Protein AF-0000000087744374 (afdb_homodimer)

Secondary structure (DSSP, 8-state):
--GGGSEEETTEEEEEEEEEEEEEGGG-S---THHHHHHHHHHHHHHHHTT-EEEEEEEETTEEEEEEEE-TTS-HHHHHHHHHHHHHHHHHHH-HHHHHHTTTT--SEEEEEEEEE-BSSBHHHHHHHHHHHHHH-/--GGGSEEETTEEEEEEEEEEEEEGGG-S---THHHHHHHHHHHHHHHHTT-EEEEEEEETTEEEEEEEE-TTS-HHHHHHHHHHHHHHHHHHH-HHHHHHTTTT--SEEEEEEEEE-BSSBHHHHHHHHHHHHHH-

Solvent-accessible surface area (backbone atoms only — not comparable to full-atom values): 14355 Å² total; per-residue (Å²): 125,78,74,86,73,50,44,79,56,98,50,31,40,35,39,39,28,39,41,37,36,42,30,35,42,89,51,46,70,68,34,45,71,70,50,34,57,49,46,54,52,45,52,50,51,51,27,56,76,69,58,33,42,80,75,40,78,34,73,43,40,39,34,36,41,37,32,33,37,43,58,51,81,51,20,60,49,54,55,51,48,51,55,52,52,53,46,42,55,52,47,36,69,76,32,57,68,59,39,59,72,31,53,92,77,69,48,58,57,38,81,45,36,37,42,29,26,29,7,84,53,34,44,70,57,53,48,50,50,46,61,46,58,58,71,73,99,125,79,74,86,70,49,45,79,55,98,51,32,39,34,39,37,28,39,41,37,36,41,30,36,43,89,52,46,69,68,35,45,69,68,51,35,56,48,47,54,52,45,52,50,51,51,27,57,76,70,58,33,42,78,76,40,77,36,73,43,42,39,35,36,41,37,31,34,37,43,59,50,81,51,20,59,50,54,54,52,49,50,55,52,54,53,46,42,54,51,47,37,67,75,32,57,69,58,38,58,72,31,52,90,78,69,49,60,58,39,83,45,35,37,40,30,26,29,6,85,54,34,44,70,57,53,47,49,52,46,59,45,57,58,71,73,100

pLDDT: mean 90.87, std 13.31, range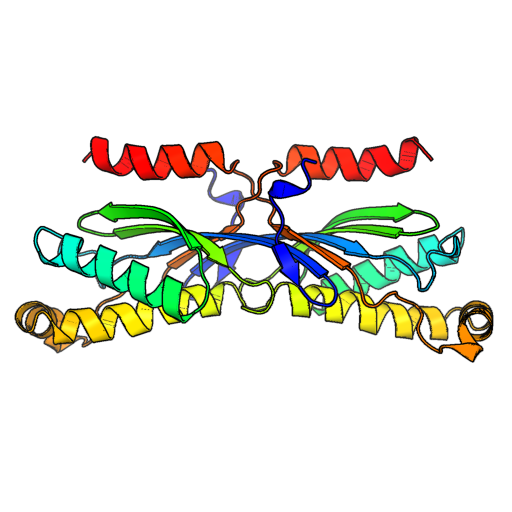 [39.12, 98.88]

Radius of gyration: 21.35 Å; Cα contacts (8 Å, |Δi|>4): 489; chains: 2; bounding box: 38×64×48 Å

Nearest PDB structures (foldseek):
  2xma-assembly1_B  TM=9.554E-01  e=1.742E-14  Deinococcus radiodurans
  2xo6-assembly1_D  TM=9.637E-01  e=2.496E-14  Deinococcus radiodurans
  2xqc-assembly1_A  TM=9.441E-01  e=2.085E-14  Deinococcus radiodurans
  2ec2-assembly1_C  TM=8.765E-01  e=1.850E-14  Sulfurisphaera tokodaii
  2a6m-assembly2_A-2  TM=8.436E-01  e=4.431E-13  Helicobacter pylori

InterPro domains:
  IPR002686 Transposase IS200-like [PF01797] (13-133)
  IPR002686 Transposase IS200-like [SM01321] (13-133)
  IPR036515 Transposase IS200-like superfamily [G3DSA:3.30.70.1290] (4-137)
  IPR036515 Transposase IS200-like superfamily [SSF143422] (5-134)

Foldseek 3Di:
DPPVQWDDDPPDTHWWKKKKKWWWVVQALQCDDPNVVVLVVQLVVLCVVQVKAWPDWDDGSTMIITMIIHDPVDDPVRVVCSSQVRSFVVSCVVDVVLCVVCVVPSGTIDPDMDMDTDDPDDPVRVVVVVVCVVVVD/DPPVQWDDDPPDTHWWKKKKKWWWDVQALQCDDPNVVVLVVQLVVLCVVQVKAWPDWDDGSTMIITMIIHDPVDDPVRVVCSSQVRSFVVSCVVDVVLCVVCVVPSGTIDPDMDMDTDDPDDPVRVVVVVVCVVVVD

Organism: Butyrivibrio fibrisolvens (NCBI:txid831)

Sequence (274 aa):
MSEEQYHSASHCKYLIQYHVIWCPKFRFSVLKGDIEDTLKLILQKICNDYNYRIKALEVMPDHIHIFIDVPQTVAPCDVVRTLKSISAIELFRTFPQLKQFYARCGVLWSKGYFVSTVGHISEATVIRYIEEQKNNDMSEEQYHSASHCKYLIQYHVIWCPKFRFSVLKGDIEDTLKLILQKICNDYNYRIKALEVMPDHIHIFIDVPQTVAPCDVVRTLKSISAIELFRTFPQLKQFYARCGVLWSKGYFVSTVGHISEATVIRYIEEQKNND

Structure (mmCIF, N/CA/C/O backbone):
data_AF-0000000087744374-model_v1
#
loop_
_entity.id
_entity.type
_entity.pdbx_description
1 polymer 'IS200/IS605 family transposase'
#
loop_
_atom_site.group_PDB
_atom_site.id
_atom_site.type_symbol
_atom_site.label_atom_id
_atom_site.label_alt_id
_atom_site.label_comp_id
_atom_site.label_asym_id
_atom_site.label_entity_id
_atom_site.label_seq_id
_atom_site.pdbx_PDB_ins_code
_atom_site.Cartn_x
_atom_site.Cartn_y
_atom_site.Cartn_z
_atom_site.occupancy
_atom_site.B_iso_or_equiv
_atom_site.auth_seq_id
_atom_site.auth_comp_id
_atom_site.auth_asym_id
_atom_site.auth_atom_id
_atom_site.pdbx_PDB_model_num
ATOM 1 N N . MET A 1 1 ? 18.859 -5.133 -8.922 1 39.12 1 MET A N 1
ATOM 2 C CA . MET A 1 1 ? 18.203 -4.27 -7.945 1 39.12 1 MET A CA 1
ATOM 3 C C . MET A 1 1 ? 18.906 -4.328 -6.598 1 39.12 1 MET A C 1
ATOM 5 O O . MET A 1 1 ? 19.094 -5.406 -6.035 1 39.12 1 MET A O 1
ATOM 9 N N . SER A 1 2 ? 19.656 -3.432 -6.176 1 42.81 2 SER A N 1
ATOM 10 C CA . SER A 1 2 ? 20.484 -3.586 -4.988 1 42.81 2 SER A CA 1
ATOM 11 C C . SER A 1 2 ? 19.656 -4.004 -3.779 1 42.81 2 SER A C 1
ATOM 13 O O . SER A 1 2 ? 18.562 -3.482 -3.559 1 42.81 2 SER A O 1
ATOM 15 N N . GLU A 1 3 ? 19.812 -5.25 -3.258 1 53.12 3 GLU A N 1
ATOM 16 C CA . GLU A 1 3 ? 19.281 -6.012 -2.127 1 53.12 3 GLU A CA 1
ATOM 17 C C . GLU A 1 3 ? 19.047 -5.113 -0.916 1 53.12 3 GLU A C 1
ATOM 19 O O . GLU A 1 3 ? 18.156 -5.367 -0.109 1 53.12 3 GLU A O 1
ATOM 24 N N . GLU A 1 4 ? 19.734 -3.906 -0.839 1 59.81 4 GLU A N 1
ATOM 25 C CA . GLU A 1 4 ? 19.828 -3.172 0.419 1 59.81 4 GLU A CA 1
ATOM 26 C C . GLU A 1 4 ? 18.594 -2.303 0.634 1 59.81 4 GLU A C 1
ATOM 28 O O . GLU A 1 4 ? 18.375 -1.785 1.731 1 59.81 4 GLU A O 1
ATOM 33 N N . GLN A 1 5 ? 17.625 -2.4 -0.319 1 80.06 5 GLN A N 1
ATOM 34 C CA . GLN A 1 5 ? 16.562 -1.407 -0.209 1 80.06 5 GLN A CA 1
ATOM 35 C C . GLN A 1 5 ? 15.258 -2.043 0.272 1 80.06 5 GLN A C 1
ATOM 37 O O . GLN A 1 5 ? 14.328 -1.341 0.677 1 80.06 5 GLN A O 1
ATOM 42 N N . TYR A 1 6 ? 15.305 -3.314 0.406 1 89.44 6 TYR A N 1
ATOM 43 C CA . TYR A 1 6 ? 14.07 -4.008 0.76 1 89.44 6 TYR A CA 1
ATOM 44 C C . TYR A 1 6 ? 14.117 -4.508 2.199 1 89.44 6 TYR A C 1
ATOM 46 O O . TYR A 1 6 ? 15.188 -4.852 2.707 1 89.44 6 TYR A O 1
ATOM 54 N N . HIS A 1 7 ? 12.938 -4.484 2.756 1 93.81 7 HIS A N 1
ATOM 55 C CA . HIS A 1 7 ? 12.797 -5.105 4.07 1 93.81 7 HIS A CA 1
ATOM 56 C C . HIS A 1 7 ? 12.578 -6.609 3.947 1 93.81 7 HIS A C 1
ATOM 58 O O . HIS A 1 7 ? 12.102 -7.09 2.916 1 93.81 7 HIS A O 1
ATOM 64 N N . SER A 1 8 ? 13.039 -7.312 5.027 1 93.25 8 SER A N 1
ATOM 65 C CA . SER A 1 8 ? 12.797 -8.75 5.098 1 93.25 8 SER A CA 1
ATOM 66 C C . SER A 1 8 ? 11.922 -9.102 6.289 1 93.25 8 SER A C 1
ATOM 68 O O . SER A 1 8 ? 12.164 -8.648 7.41 1 93.25 8 SER A O 1
ATOM 70 N N . ALA A 1 9 ? 10.805 -9.719 6.02 1 91.12 9 ALA A N 1
ATOM 71 C CA . ALA A 1 9 ? 9.969 -10.344 7.043 1 91.12 9 ALA A CA 1
ATOM 72 C C . ALA A 1 9 ? 10.023 -11.859 6.941 1 91.12 9 ALA A C 1
ATOM 74 O O . ALA A 1 9 ? 10.812 -12.414 6.164 1 91.12 9 ALA A O 1
ATOM 75 N N . SER A 1 10 ? 9.352 -12.586 7.816 1 88.19 10 SER A N 1
ATOM 76 C CA . SER A 1 10 ? 9.461 -14.039 7.898 1 88.19 10 SER A CA 1
ATOM 77 C C . SER A 1 10 ? 9.273 -14.68 6.527 1 88.19 10 SER A C 1
ATOM 79 O O . SER A 1 10 ? 10.055 -15.547 6.129 1 88.19 10 SER A O 1
ATOM 81 N N . HIS A 1 11 ? 8.234 -14.242 5.73 1 91.19 11 HIS A N 1
ATOM 82 C CA . HIS A 1 11 ? 7.988 -14.93 4.465 1 91.19 11 HIS A CA 1
ATOM 83 C C . HIS A 1 11 ? 7.82 -13.938 3.32 1 91.19 11 HIS A C 1
ATOM 85 O O . HIS A 1 11 ? 7.082 -14.195 2.367 1 91.19 11 HIS A O 1
ATOM 91 N N . CYS A 1 12 ? 8.523 -12.758 3.486 1 95.38 12 CYS A N 1
ATOM 92 C CA . CYS A 1 12 ? 8.414 -11.875 2.33 1 95.38 12 CYS A CA 1
ATOM 93 C C . CYS A 1 12 ? 9.516 -10.828 2.338 1 95.38 12 CYS A C 1
ATOM 95 O O . CYS A 1 12 ? 10.031 -10.469 3.398 1 95.38 12 CYS A O 1
ATOM 97 N N . LYS A 1 13 ? 9.953 -10.492 1.237 1 96.44 13 LYS A N 1
ATOM 98 C CA . LYS A 1 13 ? 10.727 -9.273 0.986 1 96.44 13 LYS A CA 1
ATOM 99 C C . LYS A 1 13 ? 9.836 -8.156 0.449 1 96.44 13 LYS A C 1
ATOM 101 O O . LYS A 1 13 ? 9.008 -8.391 -0.433 1 96.44 13 LYS A O 1
ATOM 106 N N . TYR A 1 14 ? 9.992 -7.004 1.091 1 96.56 14 TYR A N 1
ATOM 107 C CA . TYR A 1 14 ? 9.031 -5.992 0.676 1 96.56 14 TYR A CA 1
ATOM 108 C C . TYR A 1 14 ? 9.609 -4.59 0.823 1 96.56 14 TYR A C 1
ATOM 110 O O . TYR A 1 14 ? 10.555 -4.379 1.592 1 96.56 14 TYR A O 1
ATOM 118 N N . LEU A 1 15 ? 9.125 -3.697 0.11 1 95.44 15 LEU A N 1
ATOM 119 C CA . LEU A 1 15 ? 9.305 -2.258 0.253 1 95.44 15 LEU A CA 1
ATOM 120 C C . LEU A 1 15 ? 8.023 -1.508 -0.088 1 95.44 15 LEU A C 1
ATOM 122 O O . LEU A 1 15 ? 7.633 -1.435 -1.256 1 95.44 15 LEU A O 1
ATOM 126 N N . ILE A 1 16 ? 7.391 -0.952 0.945 1 97.38 16 ILE A N 1
ATOM 127 C CA . ILE A 1 16 ? 6.121 -0.249 0.796 1 97.38 16 ILE A CA 1
ATOM 128 C C . ILE A 1 16 ? 6.293 1.217 1.188 1 97.38 16 ILE A C 1
ATOM 130 O O . ILE A 1 16 ? 6.629 1.523 2.334 1 97.38 16 ILE A O 1
ATOM 134 N N . GLN A 1 17 ? 6.105 2.059 0.213 1 96.19 17 GLN A N 1
ATOM 135 C CA . GLN A 1 17 ? 6.328 3.484 0.43 1 96.19 17 GLN A CA 1
ATOM 136 C C . GLN A 1 17 ? 5.152 4.309 -0.089 1 96.19 17 GLN A C 1
ATOM 138 O O . GLN A 1 17 ? 4.648 4.059 -1.186 1 96.19 17 GLN A O 1
ATOM 143 N N . TYR A 1 18 ? 4.715 5.258 0.747 1 96.94 18 TYR A N 1
ATOM 144 C CA . TYR A 1 18 ? 3.576 6.094 0.387 1 96.94 18 TYR A CA 1
ATOM 145 C C . TYR A 1 18 ? 3.928 7.574 0.502 1 96.94 18 TYR A C 1
ATOM 147 O O . TYR A 1 18 ? 4.625 7.98 1.434 1 96.94 18 TYR A O 1
ATOM 155 N N . HIS A 1 19 ? 3.512 8.305 -0.414 1 95.25 19 HIS A N 1
ATOM 156 C CA . HIS A 1 19 ? 3.424 9.758 -0.3 1 95.25 19 HIS A CA 1
ATOM 157 C C . HIS A 1 19 ? 2.02 10.195 0.108 1 95.25 19 HIS A C 1
ATOM 159 O O . HIS A 1 19 ? 1.048 9.906 -0.594 1 95.25 19 HIS A O 1
ATOM 165 N N . VAL A 1 20 ? 1.87 10.867 1.22 1 97.44 20 VAL A N 1
ATOM 166 C CA . VAL A 1 20 ? 0.572 11.234 1.778 1 97.44 20 VAL A CA 1
ATOM 167 C C . VAL A 1 20 ? 0.484 12.75 1.948 1 97.44 20 VAL A C 1
ATOM 169 O O . VAL A 1 20 ? 1.439 13.383 2.398 1 97.44 20 VAL A O 1
ATOM 172 N N . ILE A 1 21 ? -0.638 13.289 1.561 1 97.06 21 ILE A N 1
ATOM 173 C CA . ILE A 1 21 ? -0.911 14.711 1.74 1 97.06 21 ILE A CA 1
ATOM 174 C C . ILE A 1 21 ? -2.268 14.891 2.42 1 97.06 21 ILE A C 1
ATOM 176 O O . ILE A 1 21 ? -3.246 14.242 2.051 1 97.06 21 ILE A O 1
ATOM 180 N N . TRP A 1 22 ? -2.344 15.742 3.455 1 98.06 22 TRP A N 1
ATOM 181 C CA . TRP A 1 22 ? -3.629 16.125 4.027 1 98.06 22 TRP A CA 1
ATOM 182 C C . TRP A 1 22 ? -3.561 17.531 4.617 1 98.06 22 TRP A C 1
ATOM 184 O O . TRP A 1 22 ? -2.492 18.141 4.66 1 98.06 22 TRP A O 1
ATOM 194 N N . CYS A 1 23 ? -4.629 18.062 4.98 1 97.88 23 CYS A N 1
ATOM 195 C CA . CYS A 1 23 ? -4.672 19.453 5.418 1 97.88 23 CYS A CA 1
ATOM 196 C C . CYS A 1 23 ? -5.59 19.609 6.625 1 97.88 23 CYS A C 1
ATOM 198 O O . CYS A 1 23 ? -6.398 18.734 6.918 1 97.88 23 CYS A O 1
ATOM 200 N N . PRO A 1 24 ? -5.402 20.75 7.352 1 98.19 24 PRO A N 1
ATOM 201 C CA . PRO A 1 24 ? -6.387 21.078 8.383 1 98.19 24 PRO A CA 1
ATOM 202 C C . PRO A 1 24 ? -7.785 21.312 7.816 1 98.19 24 PRO A C 1
ATOM 204 O O . PRO A 1 24 ? -7.926 21.688 6.648 1 98.19 24 PRO A O 1
ATOM 207 N N . LYS A 1 25 ? -8.758 21.078 8.734 1 96.75 25 LYS A N 1
ATOM 208 C CA . LYS A 1 25 ? -10.133 21.391 8.352 1 96.75 25 LYS A CA 1
ATOM 209 C C . LYS A 1 25 ? -10.25 22.828 7.848 1 96.75 25 LYS A C 1
ATOM 211 O O . LYS A 1 25 ? -9.68 23.75 8.43 1 96.75 25 LYS A O 1
ATOM 216 N N . PHE A 1 26 ? -10.727 23.016 6.723 1 93.81 26 PHE A N 1
ATOM 217 C CA . PHE A 1 26 ? -10.984 24.297 6.082 1 93.81 26 PHE A CA 1
ATOM 218 C C . PHE A 1 26 ? -9.703 24.891 5.508 1 93.81 26 PHE A C 1
ATOM 220 O O . PHE A 1 26 ? -9.695 26.031 5.039 1 93.81 26 PHE A O 1
ATOM 227 N N . ARG A 1 27 ? -8.648 24.25 5.562 1 93.56 27 ARG A N 1
ATOM 228 C CA . ARG A 1 27 ? -7.352 24.625 5.016 1 93.56 27 ARG A CA 1
ATOM 229 C C . ARG A 1 27 ? -6.855 25.938 5.633 1 93.56 27 ARG A C 1
ATOM 231 O O . ARG A 1 27 ? -6.273 26.766 4.941 1 93.56 27 ARG A O 1
ATOM 238 N N . PHE A 1 28 ? -7.152 26.078 6.875 1 94.06 28 PHE A N 1
ATOM 239 C CA . PHE A 1 28 ? -6.605 27.234 7.582 1 94.06 28 PHE A CA 1
ATOM 240 C C . PHE A 1 28 ? -5.094 27.109 7.73 1 94.06 28 PHE A C 1
ATOM 242 O O . PHE A 1 28 ? -4.566 26.016 7.863 1 94.06 28 PHE A O 1
ATOM 249 N N . SER A 1 29 ? -4.414 28.188 7.734 1 95.81 29 SER A N 1
ATOM 250 C CA . SER A 1 29 ? -2.963 28.219 7.902 1 95.81 29 SER A CA 1
ATOM 251 C C . SER A 1 29 ? -2.578 28.156 9.375 1 95.81 29 SER A C 1
ATOM 253 O O . SER A 1 29 ? -1.927 29.078 9.891 1 95.81 29 SER A O 1
ATOM 255 N N . VAL A 1 30 ? -2.865 27.078 9.969 1 96.81 30 VAL A N 1
ATOM 256 C CA . VAL A 1 30 ? -2.707 27.031 11.414 1 96.81 30 VAL A CA 1
ATOM 257 C C . VAL A 1 30 ? -1.433 26.266 11.766 1 96.81 30 VAL A C 1
ATOM 259 O O . VAL A 1 30 ? -0.99 26.281 12.922 1 96.81 30 VAL A O 1
ATOM 262 N N . LEU A 1 31 ? -0.788 25.672 10.789 1 97.25 31 LEU A N 1
ATOM 263 C CA . LEU A 1 31 ? 0.394 24.859 11.047 1 97.25 31 LEU A CA 1
ATOM 264 C C . LEU A 1 31 ? 1.664 25.703 10.961 1 97.25 31 LEU A C 1
ATOM 266 O O . LEU A 1 31 ? 2.504 25.469 10.086 1 97.25 31 LEU A O 1
ATOM 270 N N . LYS A 1 32 ? 1.843 26.578 11.914 1 96.38 32 LYS A N 1
ATOM 271 C CA . LYS A 1 32 ? 2.979 27.5 11.914 1 96.38 32 LYS A CA 1
ATOM 272 C C . LYS A 1 32 ? 3.648 27.547 13.289 1 96.38 32 LYS A C 1
ATOM 274 O O . LYS A 1 32 ? 3.02 27.234 14.305 1 96.38 32 LYS A O 1
ATOM 279 N N . GLY A 1 33 ? 4.996 27.922 13.211 1 96.12 33 GLY A N 1
ATOM 280 C CA . GLY A 1 33 ? 5.727 28.156 14.453 1 96.12 33 GLY A CA 1
ATOM 281 C C . GLY A 1 33 ? 5.816 26.906 15.32 1 96.12 33 GLY A C 1
ATOM 282 O O . GLY A 1 33 ? 6.203 25.844 14.844 1 96.12 33 GLY A O 1
ATOM 283 N N . ASP A 1 34 ? 5.383 27.141 16.547 1 97.5 34 ASP A N 1
ATOM 284 C CA . ASP A 1 34 ? 5.496 26.062 17.531 1 97.5 34 ASP A CA 1
ATOM 285 C C . ASP A 1 34 ? 4.633 24.859 17.125 1 97.5 34 ASP A C 1
ATOM 287 O O . ASP A 1 34 ? 4.988 23.719 17.406 1 97.5 34 ASP A O 1
ATOM 291 N N . ILE A 1 35 ? 3.525 25.125 16.516 1 98.06 35 ILE A N 1
ATOM 292 C CA . ILE A 1 35 ? 2.623 24.047 16.094 1 98.06 35 ILE A CA 1
ATOM 293 C C . ILE A 1 35 ? 3.297 23.188 15.031 1 98.06 35 ILE A C 1
ATOM 295 O O . ILE A 1 35 ? 3.236 21.969 15.086 1 98.06 35 ILE A O 1
ATOM 299 N N . GLU A 1 36 ? 3.893 23.828 14.07 1 97.44 36 GLU A N 1
ATOM 300 C CA . GLU A 1 36 ? 4.621 23.109 13.023 1 97.44 36 GLU A CA 1
ATOM 301 C C . GLU A 1 36 ? 5.703 22.219 13.617 1 97.44 36 GLU A C 1
ATOM 303 O O . GLU A 1 36 ? 5.777 21.031 13.289 1 97.44 36 GLU A O 1
ATOM 308 N N . ASP A 1 37 ? 6.523 22.828 14.508 1 98 37 ASP A N 1
ATOM 309 C CA . ASP A 1 37 ? 7.633 22.094 15.109 1 98 37 ASP A CA 1
ATOM 310 C C . ASP A 1 37 ? 7.129 20.906 15.922 1 98 37 ASP A C 1
ATOM 312 O O . ASP A 1 37 ? 7.68 19.797 15.828 1 98 37 ASP A O 1
ATOM 316 N N . THR A 1 38 ? 6.145 21.188 16.688 1 98.62 38 THR A N 1
ATOM 317 C CA . THR A 1 38 ? 5.578 20.141 17.531 1 98.62 38 THR A CA 1
ATOM 318 C C . THR A 1 38 ? 4.957 19.031 16.688 1 98.62 38 THR A C 1
ATOM 320 O O . THR A 1 38 ? 5.09 17.844 17 1 98.62 38 THR A O 1
ATOM 323 N N . LEU A 1 39 ? 4.297 19.375 15.625 1 98.62 39 LEU A N 1
ATOM 324 C CA . LEU A 1 39 ? 3.682 18.406 14.734 1 98.62 39 LEU A CA 1
ATOM 325 C C . LEU A 1 39 ? 4.73 17.469 14.148 1 98.62 39 LEU A C 1
ATOM 327 O O . LEU A 1 39 ? 4.523 16.25 14.078 1 98.62 39 LEU A O 1
ATOM 331 N N . LYS A 1 40 ? 5.82 18 13.719 1 98.06 40 LYS A N 1
ATOM 332 C CA . LYS A 1 40 ? 6.898 17.188 13.172 1 98.06 40 LYS A CA 1
ATOM 333 C C . LYS A 1 40 ? 7.383 16.156 14.195 1 98.06 40 LYS A C 1
ATOM 335 O O . LYS A 1 40 ? 7.609 14.992 13.852 1 98.06 40 LYS A O 1
ATOM 340 N N . LEU A 1 41 ? 7.469 16.625 15.406 1 98.56 41 LEU A N 1
ATOM 341 C CA . LEU A 1 41 ? 7.898 15.719 16.469 1 98.56 41 LEU A CA 1
ATOM 342 C C . LEU A 1 41 ? 6.848 14.648 16.734 1 98.56 41 LEU A C 1
ATOM 344 O O . LEU A 1 41 ? 7.188 13.477 16.938 1 98.56 41 LEU A O 1
ATOM 348 N N . ILE A 1 42 ? 5.648 15.039 16.75 1 98.81 42 ILE A N 1
ATOM 349 C CA . ILE A 1 42 ? 4.547 14.109 16.969 1 98.81 42 ILE A CA 1
ATOM 350 C C . ILE A 1 42 ? 4.527 13.047 15.867 1 98.81 42 ILE A C 1
ATOM 352 O O . ILE A 1 42 ? 4.426 11.852 16.156 1 98.81 42 ILE A O 1
ATOM 356 N N . LEU A 1 43 ? 4.594 13.469 14.648 1 98.69 43 LEU A N 1
ATOM 357 C CA . LEU A 1 43 ? 4.562 12.539 13.523 1 98.69 43 LEU A CA 1
ATOM 358 C C . LEU A 1 43 ? 5.742 11.57 13.578 1 98.69 43 LEU A C 1
ATOM 360 O O . LEU A 1 43 ? 5.598 10.391 13.266 1 98.69 43 LEU A O 1
ATOM 364 N N . GLN A 1 44 ? 6.883 12.086 13.992 1 98.56 44 GLN A N 1
ATOM 365 C CA . GLN A 1 44 ? 8.047 11.219 14.164 1 98.56 44 GLN A CA 1
ATOM 366 C C . GLN A 1 44 ? 7.785 10.156 15.219 1 98.56 44 GLN A C 1
ATOM 368 O O . GLN A 1 44 ? 8.109 8.984 15.023 1 98.56 44 GLN A O 1
ATOM 373 N N . LYS A 1 45 ? 7.242 10.578 16.312 1 98.75 45 LYS A N 1
ATOM 374 C CA . LYS A 1 45 ? 6.941 9.648 17.391 1 98.75 45 LYS A CA 1
ATOM 375 C C . LYS A 1 45 ? 5.938 8.594 16.938 1 98.75 45 LYS A C 1
ATOM 377 O O . LYS A 1 45 ? 6.105 7.402 17.219 1 98.75 45 LYS A O 1
ATOM 382 N N . ILE A 1 46 ? 4.871 9.023 16.281 1 98.75 46 ILE A N 1
ATOM 383 C CA . ILE A 1 46 ? 3.867 8.102 15.773 1 98.75 46 ILE A CA 1
ATOM 384 C C . ILE A 1 46 ? 4.531 7.066 14.859 1 98.75 46 ILE A C 1
ATOM 386 O O . ILE A 1 46 ? 4.309 5.859 15.016 1 98.75 46 ILE A O 1
ATOM 390 N N . CYS A 1 47 ? 5.316 7.531 13.898 1 98.56 47 CYS A N 1
ATOM 391 C CA . CYS A 1 47 ? 5.969 6.645 12.945 1 98.56 47 CYS A CA 1
ATOM 392 C C . CYS A 1 47 ? 6.867 5.641 13.648 1 98.56 47 CYS A C 1
ATOM 394 O O . CYS A 1 47 ? 6.887 4.457 13.297 1 98.56 47 CYS A O 1
ATOM 396 N N . ASN A 1 48 ? 7.547 6.098 14.664 1 98.38 48 ASN A N 1
ATOM 397 C CA . ASN A 1 48 ? 8.383 5.188 15.453 1 98.38 48 ASN A CA 1
ATOM 398 C C . ASN A 1 48 ? 7.543 4.121 16.141 1 98.38 48 ASN A C 1
ATOM 400 O O . ASN A 1 48 ? 7.891 2.938 16.109 1 98.38 48 ASN A O 1
ATOM 404 N N . ASP A 1 49 ? 6.492 4.508 16.734 1 98.62 49 ASP A N 1
ATOM 405 C CA . ASP A 1 49 ? 5.641 3.609 17.5 1 98.62 49 ASP A CA 1
ATOM 406 C C . ASP A 1 49 ? 5.008 2.549 16.609 1 98.62 49 ASP A C 1
ATOM 408 O O . ASP A 1 49 ? 4.746 1.428 17.047 1 98.62 49 ASP A O 1
ATOM 412 N N . TYR A 1 50 ? 4.809 2.887 15.375 1 98.44 50 TYR A N 1
ATOM 413 C CA . TYR A 1 50 ? 4.082 1.982 14.484 1 98.44 50 TYR A CA 1
ATOM 414 C C . TYR A 1 50 ? 5.023 1.349 13.469 1 98.44 50 TYR A C 1
ATOM 416 O O . TYR A 1 50 ? 4.578 0.72 12.508 1 98.44 50 TYR A O 1
ATOM 424 N N . ASN A 1 51 ? 6.297 1.608 13.594 1 97.88 51 ASN A N 1
ATOM 425 C CA . ASN A 1 51 ? 7.344 1.053 12.734 1 97.88 51 ASN A CA 1
ATOM 426 C C . ASN A 1 51 ? 7.234 1.567 11.305 1 97.88 51 ASN A C 1
ATOM 428 O O . ASN A 1 51 ? 7.332 0.792 10.352 1 97.88 51 ASN A O 1
ATOM 432 N N . TYR A 1 52 ? 6.77 2.742 11.18 1 98.12 52 TYR A N 1
ATOM 433 C CA . TYR A 1 52 ? 6.906 3.49 9.938 1 98.12 52 TYR A CA 1
ATOM 434 C C . TYR A 1 52 ? 8.234 4.23 9.883 1 98.12 52 TYR A C 1
ATOM 436 O O . TYR A 1 52 ? 8.844 4.504 10.922 1 98.12 52 TYR A O 1
ATOM 444 N N . ARG A 1 53 ? 8.805 4.508 8.758 1 97 53 ARG A N 1
ATOM 445 C CA . ARG A 1 53 ? 10.016 5.312 8.594 1 97 53 ARG A CA 1
ATOM 446 C C . ARG A 1 53 ? 9.742 6.531 7.719 1 97 53 ARG A C 1
ATOM 448 O O . ARG A 1 53 ? 9.391 6.395 6.547 1 97 53 ARG A O 1
ATOM 455 N N . ILE A 1 54 ? 9.906 7.703 8.312 1 95.81 54 ILE A N 1
ATOM 456 C CA . ILE A 1 54 ? 9.742 8.93 7.535 1 95.81 54 ILE A CA 1
ATOM 457 C C . ILE A 1 54 ? 10.945 9.125 6.617 1 95.81 54 ILE A C 1
ATOM 459 O O . ILE A 1 54 ? 12.086 9.211 7.086 1 95.81 54 ILE A O 1
ATOM 463 N N . LYS A 1 55 ? 10.727 9.172 5.387 1 92.69 55 LYS A N 1
ATOM 464 C CA . LYS A 1 55 ? 11.781 9.43 4.41 1 92.69 55 LYS A CA 1
ATOM 465 C C . LYS A 1 55 ? 11.898 10.922 4.121 1 92.69 55 LYS A C 1
ATOM 467 O O . LYS A 1 55 ? 12.992 11.422 3.842 1 92.69 55 LYS A O 1
ATOM 472 N N . ALA A 1 56 ? 10.82 11.609 4.078 1 91.44 56 ALA A N 1
ATOM 473 C CA . ALA A 1 56 ? 10.734 13.062 3.928 1 91.44 56 ALA A CA 1
ATOM 474 C C . ALA A 1 56 ? 9.453 13.602 4.555 1 91.44 56 ALA A C 1
ATOM 476 O O . ALA A 1 56 ? 8.406 12.953 4.508 1 91.44 56 ALA A O 1
ATOM 477 N N . LEU A 1 57 ? 9.562 14.734 5.195 1 94.06 57 LEU A N 1
ATOM 478 C CA . LEU A 1 57 ? 8.43 15.391 5.844 1 94.06 57 LEU A CA 1
ATOM 479 C C . LEU A 1 57 ? 8.508 16.906 5.672 1 94.06 57 LEU A C 1
ATOM 481 O O . LEU A 1 57 ? 9.555 17.5 5.922 1 94.06 57 LEU A O 1
ATOM 485 N N . GLU A 1 58 ? 7.492 17.453 5.195 1 93.25 58 GLU A N 1
ATOM 486 C CA . GLU A 1 58 ? 7.352 18.906 5.156 1 93.25 58 GLU A CA 1
ATOM 487 C C . GLU A 1 58 ? 5.969 19.344 5.641 1 93.25 58 GLU A C 1
ATOM 489 O O . GLU A 1 58 ? 4.953 18.797 5.207 1 93.25 58 GLU A O 1
ATOM 494 N N . VAL A 1 59 ? 5.965 20.266 6.543 1 95.44 59 VAL A N 1
ATOM 495 C CA . VAL A 1 59 ? 4.727 20.844 7.055 1 95.44 59 VAL A CA 1
ATOM 496 C C . VAL A 1 59 ? 4.594 22.297 6.582 1 95.44 59 VAL A C 1
ATOM 498 O O . VAL A 1 59 ? 5.395 23.156 6.957 1 95.44 59 VAL A O 1
ATOM 501 N N . MET A 1 60 ? 3.678 22.484 5.738 1 93.69 60 MET A N 1
ATOM 502 C CA . MET A 1 60 ? 3.311 23.844 5.32 1 93.69 60 MET A CA 1
ATOM 503 C C . MET A 1 60 ? 2.201 24.406 6.207 1 93.69 60 MET A C 1
ATOM 505 O O . MET A 1 60 ? 1.582 23.656 6.977 1 93.69 60 MET A O 1
ATOM 509 N N . PRO A 1 61 ? 1.958 25.672 6.074 1 95.69 61 PRO A N 1
ATOM 510 C CA . PRO A 1 61 ? 0.988 26.281 6.992 1 95.69 61 PRO A CA 1
ATOM 511 C C . PRO A 1 61 ? -0.409 25.688 6.852 1 95.69 61 PRO A C 1
ATOM 513 O O . PRO A 1 61 ? -1.188 25.688 7.809 1 95.69 61 PRO A O 1
ATOM 516 N N . ASP A 1 62 ? -0.688 25.125 5.574 1 96.31 62 ASP A N 1
ATOM 517 C CA . ASP A 1 62 ? -2.061 24.672 5.363 1 96.31 62 ASP A CA 1
ATOM 518 C C . ASP A 1 62 ? -2.092 23.234 4.844 1 96.31 62 ASP A C 1
ATOM 520 O O . ASP A 1 62 ? -3.137 22.766 4.402 1 96.31 62 ASP A O 1
ATOM 524 N N . HIS A 1 63 ? -1.025 22.516 4.859 1 96.5 63 HIS A N 1
ATOM 525 C CA . HIS A 1 63 ? -1.027 21.109 4.469 1 96.5 63 HIS A CA 1
ATOM 526 C C . HIS A 1 63 ? 0.286 20.438 4.848 1 96.5 63 HIS A C 1
ATOM 528 O O . HIS A 1 63 ? 1.248 21.094 5.23 1 96.5 63 HIS A O 1
ATOM 534 N N . ILE A 1 64 ? 0.259 19.172 4.809 1 97.06 64 ILE A N 1
ATOM 535 C CA . ILE A 1 64 ? 1.395 18.328 5.164 1 97.06 64 ILE A CA 1
ATOM 536 C C . ILE A 1 64 ? 1.724 17.375 4.004 1 97.06 64 ILE A C 1
ATOM 538 O O . ILE A 1 64 ? 0.822 16.812 3.385 1 97.06 64 ILE A O 1
ATOM 542 N N . HIS A 1 65 ? 2.986 17.266 3.703 1 94.38 65 HIS A N 1
ATOM 543 C CA . HIS A 1 65 ? 3.537 16.234 2.832 1 94.38 65 HIS A CA 1
ATOM 544 C C . HIS A 1 65 ? 4.41 15.258 3.615 1 94.38 65 HIS A C 1
ATOM 546 O O . HIS A 1 65 ? 5.375 15.672 4.266 1 94.38 65 HIS A O 1
ATOM 552 N N . ILE A 1 66 ? 4.059 14.047 3.537 1 95.62 66 ILE A N 1
ATOM 553 C CA . ILE A 1 66 ? 4.91 13.078 4.227 1 95.62 66 ILE A CA 1
ATOM 554 C C . ILE A 1 66 ? 5.18 11.883 3.316 1 95.62 66 ILE A C 1
ATOM 556 O O . ILE A 1 66 ? 4.277 11.406 2.625 1 95.62 66 ILE A O 1
ATOM 560 N N . PHE A 1 67 ? 6.434 11.555 3.127 1 94.06 67 PHE A N 1
ATOM 561 C CA . PHE A 1 67 ? 6.918 10.359 2.434 1 94.06 67 PHE A CA 1
ATOM 562 C C . PHE A 1 67 ? 7.41 9.32 3.43 1 94.06 67 PHE A C 1
ATOM 564 O O . PHE A 1 67 ? 8.391 9.555 4.145 1 94.06 67 PHE A O 1
ATOM 571 N N . ILE A 1 68 ? 6.699 8.125 3.436 1 96.69 68 ILE A N 1
ATOM 572 C CA . ILE A 1 68 ? 6.957 7.188 4.523 1 96.69 68 ILE A CA 1
ATOM 573 C C . ILE A 1 68 ? 7.133 5.777 3.957 1 96.69 68 ILE A C 1
ATOM 575 O O . ILE A 1 68 ? 6.602 5.457 2.893 1 96.69 68 ILE A O 1
ATOM 579 N N . ASP A 1 69 ? 7.938 5.043 4.543 1 95.69 69 ASP A N 1
ATOM 580 C CA . ASP A 1 69 ? 8.156 3.609 4.387 1 95.69 69 ASP A CA 1
ATOM 581 C C . ASP A 1 69 ? 7.445 2.822 5.484 1 95.69 69 ASP A C 1
ATOM 583 O O . ASP A 1 69 ? 7.645 3.084 6.672 1 95.69 69 ASP A O 1
ATOM 587 N N . VAL A 1 70 ? 6.531 1.845 5.148 1 98.31 70 VAL A N 1
ATOM 588 C CA . VAL A 1 70 ? 5.664 1.216 6.141 1 98.31 70 VAL A CA 1
ATOM 589 C C . VAL A 1 70 ? 5.672 -0.299 5.945 1 98.31 70 VAL A C 1
ATOM 591 O O . VAL A 1 70 ? 6.098 -0.796 4.902 1 98.31 70 VAL A O 1
ATOM 594 N N . PRO A 1 71 ? 5.219 -1.051 6.98 1 98.31 71 PRO A N 1
ATOM 595 C CA . PRO A 1 71 ? 5.102 -2.502 6.828 1 98.31 71 PRO A CA 1
ATOM 596 C C . PRO A 1 71 ? 4.062 -2.902 5.781 1 98.31 71 PRO A C 1
ATOM 598 O O . PRO A 1 71 ? 3.074 -2.189 5.582 1 98.31 71 PRO A O 1
ATOM 601 N N . GLN A 1 72 ? 4.242 -4.051 5.191 1 98.06 72 GLN A N 1
ATOM 602 C CA . GLN A 1 72 ? 3.365 -4.527 4.129 1 98.06 72 GLN A CA 1
ATOM 603 C C . GLN A 1 72 ? 2.033 -5.012 4.691 1 98.06 72 GLN A C 1
ATOM 605 O O . GLN A 1 72 ? 1.113 -5.332 3.936 1 98.06 72 GLN A O 1
ATOM 610 N N . THR A 1 73 ? 1.859 -5.008 6.047 1 98.38 73 THR A N 1
ATOM 611 C CA . THR A 1 73 ? 0.672 -5.555 6.695 1 98.38 73 THR A CA 1
ATOM 612 C C . THR A 1 73 ? -0.365 -4.461 6.934 1 98.38 73 THR A C 1
ATOM 614 O O . THR A 1 73 ? -1.457 -4.73 7.438 1 98.38 73 THR A O 1
ATOM 617 N N . VAL A 1 74 ? -0.027 -3.248 6.59 1 98.62 74 VAL A N 1
ATOM 618 C CA . VAL A 1 74 ? -0.917 -2.129 6.883 1 98.62 74 VAL A CA 1
ATOM 619 C C . VAL A 1 74 ? -1.437 -1.528 5.578 1 98.62 74 VAL A C 1
ATOM 621 O O . VAL A 1 74 ? -0.662 -1.27 4.656 1 98.62 74 VAL A O 1
ATOM 624 N N . ALA A 1 75 ? -2.76 -1.32 5.535 1 98.81 75 ALA A N 1
ATOM 625 C CA . ALA A 1 75 ? -3.35 -0.694 4.355 1 98.81 75 ALA A CA 1
ATOM 626 C C . ALA A 1 75 ? -3.002 0.79 4.289 1 98.81 75 ALA A C 1
ATOM 628 O O . ALA A 1 75 ? -2.885 1.453 5.324 1 98.81 75 ALA A O 1
ATOM 629 N N . PRO A 1 76 ? -2.877 1.319 3.039 1 98.56 76 PRO A N 1
ATOM 630 C CA . PRO A 1 76 ? -2.57 2.746 2.912 1 98.56 76 PRO A CA 1
ATOM 631 C C . PRO A 1 76 ? -3.537 3.631 3.695 1 98.56 76 PRO A C 1
ATOM 633 O O . PRO A 1 76 ? -3.109 4.57 4.371 1 98.56 76 PRO A O 1
ATOM 636 N N . CYS A 1 77 ? -4.832 3.342 3.693 1 98.44 77 CYS A N 1
ATOM 637 C CA . CYS A 1 77 ? -5.816 4.176 4.371 1 98.44 77 CYS A CA 1
ATOM 638 C C . CYS A 1 77 ? -5.625 4.133 5.883 1 98.44 77 CYS A C 1
ATOM 640 O O . CYS A 1 77 ? -5.871 5.121 6.574 1 98.44 77 CYS A O 1
ATOM 642 N N . ASP A 1 78 ? -5.199 3.002 6.363 1 98.81 78 ASP A N 1
ATOM 643 C CA . ASP A 1 78 ? -4.977 2.857 7.797 1 98.81 78 ASP A CA 1
ATOM 644 C C . ASP A 1 78 ? -3.746 3.643 8.242 1 98.81 78 ASP A C 1
ATOM 646 O O . ASP A 1 78 ? -3.709 4.164 9.359 1 98.81 78 ASP A O 1
ATOM 650 N N . VAL A 1 79 ? -2.729 3.658 7.414 1 98.81 79 VAL A N 1
ATOM 651 C CA . VAL A 1 79 ? -1.555 4.48 7.691 1 98.81 79 VAL A CA 1
ATOM 652 C C . VAL A 1 79 ? -1.972 5.941 7.852 1 98.81 79 VAL A C 1
ATOM 654 O O . VAL A 1 79 ? -1.616 6.586 8.836 1 98.81 79 VAL A O 1
ATOM 657 N N . VAL A 1 80 ? -2.801 6.391 6.945 1 98.75 80 VAL A N 1
ATOM 658 C CA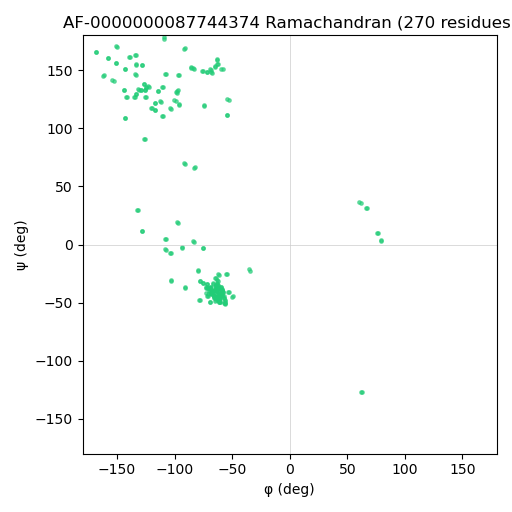 . VAL A 1 80 ? -3.25 7.781 6.953 1 98.75 80 VAL A CA 1
ATOM 659 C C . VAL A 1 80 ? -4.102 8.039 8.195 1 98.75 80 VAL A C 1
ATOM 661 O O . VAL A 1 80 ? -3.932 9.055 8.875 1 98.75 80 VAL A O 1
ATOM 664 N N . ARG A 1 81 ? -4.988 7.141 8.477 1 98.56 81 ARG A N 1
ATOM 665 C CA . ARG A 1 81 ? -5.867 7.281 9.633 1 98.56 81 ARG A CA 1
ATOM 666 C C . ARG A 1 81 ? -5.062 7.387 10.922 1 98.56 81 ARG A C 1
ATOM 668 O O . ARG A 1 81 ? -5.355 8.227 11.773 1 98.56 81 ARG A O 1
ATOM 675 N N . THR A 1 82 ? -4.062 6.547 11.023 1 98.88 82 THR A N 1
ATOM 676 C CA . THR A 1 82 ? -3.207 6.539 12.203 1 98.88 82 THR A CA 1
ATOM 677 C C . THR A 1 82 ? -2.498 7.883 12.367 1 98.88 82 THR A C 1
ATOM 679 O O . THR A 1 82 ? -2.537 8.484 13.445 1 98.88 82 THR A O 1
ATOM 682 N N . LEU A 1 83 ? -1.899 8.359 11.328 1 98.81 83 LEU A N 1
ATOM 683 C CA . LEU A 1 83 ? -1.166 9.617 11.352 1 98.81 83 LEU A CA 1
ATOM 684 C C . LEU A 1 83 ? -2.094 10.781 11.695 1 98.81 83 LEU A C 1
ATOM 686 O O . LEU A 1 83 ? -1.774 11.602 12.555 1 98.81 83 LEU A O 1
ATOM 690 N N . LYS A 1 84 ? -3.244 10.812 11.062 1 98.69 84 LYS A N 1
ATOM 691 C CA . LYS A 1 84 ? -4.18 11.922 11.242 1 98.69 84 LYS A CA 1
ATOM 692 C C . LYS A 1 84 ? -4.828 11.875 12.617 1 98.69 84 LYS A C 1
ATOM 694 O O . LYS A 1 84 ? -4.902 12.891 13.312 1 98.69 84 LYS A O 1
ATOM 699 N N . SER A 1 85 ? -5.258 10.727 13.07 1 98.62 85 SER A N 1
ATOM 700 C CA . SER A 1 85 ? -6.016 10.609 14.312 1 98.62 85 SER A CA 1
ATOM 701 C C . SER A 1 85 ? -5.141 10.914 15.523 1 98.62 85 SER A C 1
ATOM 703 O O . SER A 1 85 ? -5.484 11.766 16.344 1 98.62 85 SER A O 1
ATOM 705 N N . ILE A 1 86 ? -4.012 10.297 15.547 1 98.81 86 ILE A N 1
ATOM 706 C CA . ILE A 1 86 ? -3.17 10.438 16.734 1 98.81 86 ILE A CA 1
ATOM 707 C C . ILE A 1 86 ? -2.566 11.836 16.766 1 98.81 86 ILE A C 1
ATOM 709 O O . ILE A 1 86 ? -2.486 12.453 17.844 1 98.81 86 ILE A O 1
ATOM 713 N N . SER A 1 87 ? -2.111 12.336 15.602 1 98.81 87 SER A N 1
ATOM 714 C CA . SER A 1 87 ? -1.522 13.672 15.609 1 98.81 87 SER A CA 1
ATOM 715 C C . SER A 1 87 ? -2.551 14.734 15.992 1 98.81 87 SER A C 1
ATOM 717 O O . SER A 1 87 ? -2.219 15.711 16.672 1 98.81 87 SER A O 1
ATOM 719 N N . ALA A 1 88 ? -3.816 14.562 15.586 1 98.62 88 ALA A N 1
ATOM 720 C CA . ALA A 1 88 ? -4.859 15.508 15.961 1 98.62 88 ALA A CA 1
ATOM 721 C C . ALA A 1 88 ? -5.059 15.531 17.469 1 98.62 88 ALA A C 1
ATOM 723 O O . ALA A 1 88 ? -5.098 16.594 18.078 1 98.62 88 ALA A O 1
ATOM 724 N N . ILE A 1 89 ? -5.117 14.406 18.047 1 98.38 89 ILE A N 1
ATOM 725 C CA . ILE A 1 89 ? -5.324 14.281 19.484 1 98.38 89 ILE A CA 1
ATOM 726 C C . ILE A 1 89 ? -4.168 14.938 20.234 1 98.38 89 ILE A C 1
ATOM 728 O O . ILE A 1 89 ? -4.383 15.727 21.156 1 98.38 89 ILE A O 1
ATOM 732 N N . GLU A 1 90 ? -2.973 14.617 19.828 1 98.62 90 GLU A N 1
ATOM 733 C CA . GLU A 1 90 ? -1.783 15.117 20.5 1 98.62 90 GLU A CA 1
ATOM 734 C C . GLU A 1 90 ? -1.646 16.625 20.344 1 98.62 90 GLU A C 1
ATOM 736 O O . GLU A 1 90 ? -1.262 17.328 21.281 1 98.62 90 GLU A O 1
ATOM 741 N N . LEU A 1 91 ? -1.926 17.188 19.203 1 98.44 91 LEU A N 1
ATOM 742 C CA . LEU A 1 91 ? -1.825 18.625 18.969 1 98.44 91 LEU A CA 1
ATOM 743 C C . LEU A 1 91 ? -2.854 19.375 19.797 1 98.44 91 LEU A C 1
ATOM 745 O O . LEU A 1 91 ? -2.539 20.422 20.391 1 98.44 91 LEU A O 1
ATOM 749 N N . PHE A 1 92 ? -4.074 18.859 19.828 1 97.75 92 PHE A N 1
ATOM 750 C CA . PHE A 1 92 ? -5.113 19.5 20.625 1 97.75 92 PHE A CA 1
ATOM 751 C C . PHE A 1 92 ? -4.742 19.5 22.109 1 97.75 92 PHE A C 1
ATOM 753 O O . PHE A 1 92 ? -5.039 20.453 22.828 1 97.75 92 PHE A O 1
ATOM 760 N N . ARG A 1 93 ? -4.102 18.438 22.5 1 97.81 93 ARG A N 1
ATOM 761 C CA . ARG A 1 93 ? -3.666 18.328 23.891 1 97.81 93 ARG A CA 1
ATOM 762 C C . ARG A 1 93 ? -2.562 19.328 24.203 1 97.81 93 ARG A C 1
ATOM 764 O O . ARG A 1 93 ? -2.57 19.969 25.25 1 97.81 93 ARG A O 1
ATOM 771 N N . THR A 1 94 ? -1.647 19.484 23.312 1 97.94 94 THR A N 1
ATOM 772 C CA . THR A 1 94 ? -0.466 20.312 23.516 1 97.94 94 THR A CA 1
ATOM 773 C C . THR A 1 94 ? -0.811 21.797 23.344 1 97.94 94 THR A C 1
ATOM 775 O O . THR A 1 94 ? -0.204 22.656 23.984 1 97.94 94 THR A O 1
ATOM 778 N N . PHE A 1 95 ? -1.805 22.078 22.453 1 97.81 95 PHE A N 1
ATOM 779 C CA . PHE A 1 95 ? -2.166 23.453 22.141 1 97.81 95 PHE A CA 1
ATOM 780 C C . PHE A 1 95 ? -3.658 23.688 22.344 1 97.81 95 PHE A C 1
ATOM 782 O O . PHE A 1 95 ? -4.426 23.734 21.391 1 97.81 95 PHE A O 1
ATOM 789 N N . PRO A 1 96 ? -4.016 24.094 23.531 1 96.62 96 PRO A N 1
ATOM 790 C CA . PRO A 1 96 ? -5.434 24.312 23.812 1 96.62 96 PRO A CA 1
ATOM 791 C C . PRO A 1 96 ? -6.047 25.422 22.953 1 96.62 96 PRO A C 1
ATOM 793 O O . PRO A 1 96 ? -7.238 25.375 22.641 1 96.62 96 PRO A O 1
ATOM 796 N N . GLN A 1 97 ? -5.273 26.375 22.594 1 95.75 97 GLN A N 1
ATOM 797 C CA . GLN A 1 97 ? -5.777 27.453 21.75 1 95.75 97 GLN A CA 1
ATOM 798 C C . GLN A 1 97 ? -6.191 26.938 20.375 1 95.75 97 GLN A C 1
ATOM 800 O O . GLN A 1 97 ? -7.117 27.469 19.766 1 95.75 97 GLN A O 1
ATOM 805 N N . LEU A 1 98 ? -5.453 25.984 19.906 1 96.06 98 LEU A N 1
ATOM 806 C CA . LEU A 1 98 ? -5.797 25.359 18.625 1 96.06 98 LEU A CA 1
ATOM 807 C C . LEU A 1 98 ? -7.125 24.609 18.734 1 96.06 98 LEU A C 1
ATOM 809 O O . LEU A 1 98 ? -7.953 24.688 17.828 1 96.06 98 LEU A O 1
ATOM 813 N N . LYS A 1 99 ? -7.27 23.891 19.797 1 94.94 99 LYS A N 1
ATOM 814 C CA . LYS A 1 99 ? -8.523 23.188 20.062 1 94.94 99 LYS A CA 1
ATOM 815 C C . LYS A 1 99 ? -9.695 24.156 20.094 1 94.94 99 LYS A C 1
ATOM 817 O O . LYS A 1 99 ? -10.773 23.875 19.562 1 94.94 99 LYS A O 1
ATOM 822 N N . GLN A 1 100 ? -9.484 25.266 20.766 1 96.12 100 GLN A N 1
ATOM 823 C CA . GLN A 1 100 ? -10.516 26.297 20.859 1 96.12 100 GLN A CA 1
ATOM 824 C C . GLN A 1 100 ? -10.875 26.844 19.484 1 96.12 100 GLN A C 1
ATOM 826 O O . GLN A 1 100 ? -12.039 27.125 19.203 1 96.12 100 GLN A O 1
ATOM 831 N N . PHE A 1 101 ? -9.828 27 18.641 1 93.88 101 PHE A N 1
ATOM 832 C CA . PHE A 1 101 ? -10.031 27.5 17.281 1 93.88 101 PHE A CA 1
ATOM 833 C C . PHE A 1 101 ? -10.977 26.594 16.516 1 93.88 101 PHE A C 1
ATOM 835 O O . PHE A 1 101 ? -11.844 27.078 15.773 1 93.88 101 PHE A O 1
ATOM 842 N N . TYR A 1 102 ? -10.836 25.266 16.703 1 94.88 102 TYR A N 1
ATOM 843 C CA . TYR A 1 102 ? -11.641 24.297 15.984 1 94.88 102 TYR A CA 1
ATOM 844 C C . TYR A 1 102 ? -12.82 23.828 16.828 1 94.88 102 TYR A C 1
ATOM 846 O O . TYR A 1 102 ? -13.375 22.75 16.594 1 94.88 102 TYR A O 1
ATOM 854 N N . ALA A 1 103 ? -13.242 24.484 17.828 1 90.31 103 ALA A N 1
ATOM 855 C CA . ALA A 1 103 ? -14.234 24.078 18.828 1 90.31 103 ALA A CA 1
ATOM 856 C C . ALA A 1 103 ? -15.578 23.781 18.172 1 90.31 103 ALA A C 1
ATOM 858 O O . ALA A 1 103 ? -16.266 22.828 18.578 1 90.31 103 ALA A O 1
ATOM 859 N N . ARG A 1 104 ? -16 24.516 17.141 1 90.19 104 ARG A N 1
ATOM 860 C CA . ARG A 1 104 ? -17.297 24.344 16.516 1 90.19 104 ARG A CA 1
ATOM 861 C C . ARG A 1 104 ? -17.391 23.016 15.773 1 90.19 104 ARG A C 1
ATOM 863 O O . ARG A 1 104 ? -18.406 22.328 15.836 1 90.19 104 ARG A O 1
ATOM 870 N N . CYS A 1 105 ? -16.328 22.594 15.156 1 90 105 CYS A N 1
ATOM 871 C CA . CYS A 1 105 ? -16.344 21.344 14.391 1 90 105 CYS A CA 1
ATOM 872 C C . CYS A 1 105 ? -15.664 20.219 15.148 1 90 105 CYS A C 1
ATOM 874 O O . CYS A 1 105 ? -16 19.047 14.969 1 90 105 CYS A O 1
ATOM 876 N N . GLY A 1 106 ? -14.664 20.547 15.992 1 92.19 106 GLY A N 1
ATOM 877 C CA . GLY A 1 106 ? -14.016 19.578 16.875 1 92.19 106 GLY A CA 1
ATOM 878 C C . GLY A 1 106 ? -13.055 18.656 16.141 1 92.19 106 GLY A C 1
ATOM 879 O O . GLY A 1 106 ? -12.664 17.625 16.672 1 92.19 106 GLY A O 1
ATOM 880 N N . VAL A 1 107 ? -12.797 18.969 14.906 1 96.25 107 VAL A N 1
ATOM 881 C CA . VAL A 1 107 ? -11.938 18.141 14.07 1 96.25 107 VAL A CA 1
ATOM 882 C C . VAL A 1 107 ? -10.805 19 13.492 1 96.25 107 VAL A C 1
ATOM 884 O O . VAL A 1 107 ? -11.047 20.062 12.922 1 96.25 107 VAL A O 1
ATOM 887 N N . LEU A 1 108 ? -9.617 18.547 13.703 1 98 108 LEU A N 1
ATOM 888 C CA . LEU A 1 108 ? -8.469 19.312 13.234 1 98 108 LEU A CA 1
ATOM 889 C C . LEU A 1 108 ? -8.258 19.125 11.734 1 98 108 LEU A C 1
ATOM 891 O O . LEU A 1 108 ? -8.117 20.094 11 1 98 108 LEU A O 1
ATOM 895 N N . TRP A 1 109 ? -8.297 17.828 11.352 1 98.5 109 TRP A N 1
ATOM 896 C CA . TRP A 1 109 ? -7.938 17.531 9.969 1 98.5 109 TRP A CA 1
ATOM 897 C C . TRP A 1 109 ? -9.18 17.422 9.094 1 98.5 109 TRP A C 1
ATOM 899 O O . TRP A 1 109 ? -10.203 16.891 9.523 1 98.5 109 TRP A O 1
ATOM 909 N N . SER A 1 110 ? -9.023 17.875 7.793 1 97.44 110 SER A N 1
ATOM 910 C CA . SER A 1 110 ? -10.023 17.531 6.789 1 97.44 110 SER A CA 1
ATOM 911 C C . SER A 1 110 ? -10.148 16.016 6.633 1 97.44 110 SER A C 1
ATOM 913 O O . SER A 1 110 ? -9.172 15.289 6.816 1 97.44 110 SER A O 1
ATOM 915 N N . LYS A 1 111 ? -11.32 15.578 6.258 1 96.44 111 LYS A N 1
ATOM 916 C CA . LYS A 1 111 ? -11.531 14.156 6 1 96.44 111 LYS A CA 1
ATOM 917 C C . LYS A 1 111 ? -10.703 13.688 4.801 1 96.44 111 LYS A C 1
ATOM 919 O O . LYS A 1 111 ? -10.195 12.57 4.793 1 96.44 111 LYS A O 1
ATOM 924 N N . GLY A 1 112 ? -10.641 14.547 3.852 1 97.25 112 GLY A N 1
ATOM 925 C CA . GLY A 1 112 ? -9.977 14.219 2.598 1 97.25 112 GLY A CA 1
ATOM 926 C C . GLY A 1 112 ? -8.477 14.07 2.738 1 97.25 112 GLY A C 1
ATOM 927 O O . GLY A 1 112 ? -7.859 14.719 3.588 1 97.25 112 GLY A O 1
ATOM 928 N N . TYR A 1 113 ? -7.902 13.273 1.944 1 97.75 113 TYR A N 1
ATOM 929 C CA . TYR A 1 113 ? -6.457 13.117 1.865 1 97.75 113 TYR A CA 1
ATOM 930 C C . TYR A 1 113 ? -6.039 12.547 0.516 1 97.75 113 TYR A C 1
ATOM 932 O O . TYR A 1 113 ? -6.879 12.047 -0.237 1 97.75 113 TYR A O 1
ATOM 940 N N . PHE A 1 114 ? -4.809 12.742 0.204 1 96.56 114 PHE A N 1
ATOM 941 C CA . PHE A 1 114 ? -4.172 12.141 -0.963 1 96.56 114 PHE A CA 1
ATOM 942 C C . PHE A 1 114 ? -3.15 11.094 -0.544 1 96.56 114 PHE A C 1
ATOM 944 O O . PHE A 1 114 ? -2.408 11.289 0.42 1 96.56 114 PHE A O 1
ATOM 951 N N . VAL A 1 115 ? -3.152 9.961 -1.204 1 97.31 115 VAL A N 1
ATOM 952 C CA . VAL A 1 115 ? -2.127 8.953 -0.941 1 97.31 115 VAL A CA 1
ATOM 953 C C . VAL A 1 115 ? -1.744 8.25 -2.242 1 97.31 115 VAL A C 1
ATOM 955 O O . VAL A 1 115 ? -2.615 7.871 -3.027 1 97.31 115 VAL A O 1
ATOM 958 N N . SER A 1 116 ? -0.487 8.117 -2.479 1 95.06 116 SER A N 1
ATOM 959 C CA . SER A 1 116 ? 0.003 7.391 -3.648 1 95.06 116 SER A CA 1
ATOM 960 C C . SER A 1 116 ? 1.265 6.602 -3.318 1 95.06 116 SER A C 1
ATOM 962 O O . SER A 1 116 ? 2.014 6.969 -2.412 1 95.06 116 SER A O 1
ATOM 964 N N . THR A 1 117 ? 1.442 5.531 -4.016 1 95.5 117 THR A N 1
ATOM 965 C CA . THR A 1 117 ? 2.66 4.746 -3.844 1 95.5 117 THR A CA 1
ATOM 966 C C . THR A 1 117 ? 3.844 5.43 -4.523 1 95.5 117 THR A C 1
ATOM 968 O O . THR A 1 117 ? 3.668 6.164 -5.5 1 95.5 117 THR A O 1
ATOM 971 N N . VAL A 1 118 ? 4.922 5.223 -3.988 1 91.31 118 VAL A N 1
ATOM 972 C CA . VAL A 1 118 ? 6.215 5.637 -4.52 1 91.31 118 VAL A CA 1
ATOM 973 C C . VAL A 1 118 ? 7.145 4.426 -4.621 1 91.31 118 VAL A C 1
ATOM 975 O O . VAL A 1 118 ? 7.152 3.566 -3.736 1 91.31 118 VAL A O 1
ATOM 978 N N . GLY A 1 119 ? 7.773 4.266 -5.656 1 85.69 119 GLY A N 1
ATOM 979 C CA . GLY A 1 119 ? 8.703 3.16 -5.832 1 85.69 119 GLY A CA 1
ATOM 980 C C . GLY A 1 119 ? 10.078 3.604 -6.305 1 85.69 119 GLY A C 1
ATOM 981 O O . GLY A 1 119 ? 10.234 4.719 -6.805 1 85.69 119 GLY A O 1
ATOM 982 N N . HIS A 1 120 ? 11 2.818 -5.992 1 76.31 120 HIS A N 1
ATOM 983 C CA . HIS A 1 120 ? 12.352 3.07 -6.473 1 76.31 120 HIS A CA 1
ATOM 984 C C . HIS A 1 120 ? 12.406 3.043 -8 1 76.31 120 HIS A C 1
ATOM 986 O O . HIS A 1 120 ? 13.094 3.867 -8.609 1 76.31 120 HIS A O 1
ATOM 992 N N . ILE A 1 121 ? 11.688 2.023 -8.484 1 67.56 121 ILE A N 1
ATOM 993 C CA . ILE A 1 121 ? 11.641 1.846 -9.93 1 67.56 121 ILE A CA 1
ATOM 994 C C . ILE A 1 121 ? 10.367 2.486 -10.484 1 67.56 121 ILE A C 1
ATOM 996 O O . ILE A 1 121 ? 9.297 2.389 -9.883 1 67.56 121 ILE A O 1
ATOM 1000 N N . SER A 1 122 ? 10.555 3.258 -11.555 1 67.44 122 SER A N 1
ATOM 1001 C CA . SER A 1 122 ? 9.414 3.908 -12.188 1 67.44 122 SER A CA 1
ATOM 1002 C C . SER A 1 122 ? 8.43 2.881 -12.742 1 67.44 122 SER A C 1
ATOM 1004 O O . SER A 1 122 ? 8.812 1.742 -13.023 1 67.44 122 SER A O 1
ATOM 1006 N N . GLU A 1 123 ? 7.316 3.309 -12.906 1 74.19 123 GLU A N 1
ATOM 1007 C CA . GLU A 1 123 ? 6.258 2.488 -13.492 1 74.19 123 GLU A CA 1
ATOM 1008 C C . GLU A 1 123 ? 6.668 1.945 -14.859 1 74.19 123 GLU A C 1
ATOM 1010 O O . GLU A 1 123 ? 6.508 0.754 -15.133 1 74.19 123 GLU A O 1
ATOM 1015 N N . ALA A 1 124 ? 7.16 2.801 -15.672 1 68.75 124 ALA A N 1
ATOM 1016 C CA . ALA A 1 124 ? 7.551 2.414 -17.031 1 68.75 124 ALA A CA 1
ATOM 1017 C C . ALA A 1 124 ? 8.609 1.319 -17 1 68.75 124 ALA A C 1
ATOM 1019 O O . ALA A 1 124 ? 8.57 0.387 -17.812 1 68.75 124 ALA A O 1
ATOM 1020 N N . THR A 1 125 ? 9.516 1.423 -16.094 1 69.12 125 THR A N 1
ATOM 1021 C CA . THR A 1 125 ? 10.594 0.454 -15.984 1 69.12 125 THR A CA 1
ATOM 1022 C C . THR A 1 125 ? 10.062 -0.899 -15.516 1 69.12 125 THR A C 1
ATOM 1024 O O . THR A 1 125 ? 10.469 -1.942 -16.031 1 69.12 125 THR A O 1
ATOM 1027 N N . VAL A 1 126 ? 9.141 -0.894 -14.664 1 72.06 126 VAL A N 1
ATOM 1028 C CA . VAL A 1 126 ? 8.578 -2.135 -14.148 1 72.06 126 VAL A CA 1
ATOM 1029 C C . VAL A 1 126 ? 7.816 -2.857 -15.258 1 72.06 126 VAL A C 1
ATOM 1031 O O . VAL A 1 126 ? 7.957 -4.07 -15.422 1 72.06 126 VAL A O 1
ATOM 1034 N N . ILE A 1 127 ? 7.121 -2.121 -16.016 1 69.06 127 ILE A N 1
ATOM 1035 C CA . ILE A 1 127 ? 6.355 -2.707 -17.125 1 69.06 127 ILE A CA 1
ATOM 1036 C C . ILE A 1 127 ? 7.309 -3.326 -18.141 1 69.06 127 ILE A C 1
ATOM 1038 O O . ILE A 1 127 ? 7.121 -4.469 -18.562 1 69.06 127 ILE A O 1
ATOM 1042 N N . ARG A 1 128 ? 8.258 -2.631 -18.484 1 70.69 128 ARG A N 1
ATOM 1043 C CA . ARG A 1 128 ? 9.234 -3.119 -19.453 1 70.69 128 ARG A CA 1
ATOM 1044 C C . ARG A 1 128 ? 9.922 -4.383 -18.953 1 70.69 128 ARG A C 1
ATOM 1046 O O . ARG A 1 128 ? 10.109 -5.34 -19.703 1 70.69 128 ARG A O 1
ATOM 1053 N N . TYR A 1 129 ? 10.258 -4.324 -17.688 1 71.31 129 TYR A N 1
ATOM 1054 C CA . TYR A 1 129 ? 10.945 -5.469 -17.094 1 71.31 129 TYR A CA 1
ATOM 1055 C C . TYR A 1 129 ? 10.07 -6.715 -17.141 1 71.31 129 TYR A C 1
ATOM 1057 O O . TYR A 1 129 ? 10.531 -7.793 -17.516 1 71.31 129 TYR A O 1
ATOM 1065 N N . ILE A 1 130 ? 8.891 -6.562 -16.859 1 70.81 130 ILE A N 1
ATOM 1066 C CA . ILE A 1 130 ? 7.965 -7.691 -16.828 1 70.81 130 ILE A CA 1
ATOM 1067 C C . ILE A 1 130 ? 7.738 -8.211 -18.25 1 70.81 130 ILE A C 1
ATOM 1069 O O . ILE A 1 130 ? 7.73 -9.422 -18.484 1 70.81 130 ILE A O 1
ATOM 1073 N N . GLU A 1 131 ? 7.637 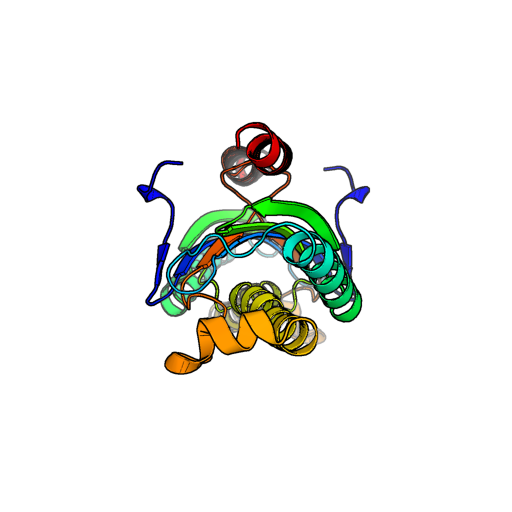-7.309 -19.141 1 70.75 131 GLU A N 1
ATOM 1074 C CA . GLU A 1 131 ? 7.391 -7.691 -20.531 1 70.75 131 GLU A CA 1
ATOM 1075 C C . GLU A 1 131 ? 8.625 -8.336 -21.156 1 70.75 131 GLU A C 1
ATOM 1077 O O . GLU A 1 131 ? 8.508 -9.219 -22.016 1 70.75 131 GLU A O 1
ATOM 1082 N N . GLU A 1 132 ? 9.789 -7.895 -20.781 1 70.62 132 GLU A N 1
ATOM 1083 C CA . GLU A 1 132 ? 11.039 -8.438 -21.297 1 70.62 132 GLU A CA 1
ATOM 1084 C C . GLU A 1 132 ? 11.312 -9.828 -20.734 1 70.62 132 GLU A C 1
ATOM 1086 O O . GLU A 1 132 ? 12.031 -10.625 -21.328 1 70.62 132 GLU A O 1
ATOM 1091 N N . GLN A 1 133 ? 10.992 -10.07 -19.516 1 66.12 133 GLN A N 1
ATOM 1092 C CA . GLN A 1 133 ? 11.211 -11.398 -18.938 1 66.12 133 GLN A CA 1
ATOM 1093 C C . GLN A 1 133 ? 10.547 -12.477 -19.797 1 66.12 133 GLN A C 1
ATOM 1095 O O . GLN A 1 133 ? 11.008 -13.617 -19.828 1 66.12 133 GLN A O 1
ATOM 1100 N N . LYS A 1 134 ? 9.57 -12.25 -20.531 1 60.88 134 LYS A N 1
ATOM 1101 C CA . LYS A 1 134 ? 8.977 -13.219 -21.438 1 60.88 134 LYS A CA 1
ATOM 1102 C C . LYS A 1 134 ? 9.93 -13.539 -22.594 1 60.88 134 LYS A C 1
ATOM 1104 O O . LYS A 1 134 ? 10.023 -14.695 -23.016 1 60.88 134 LYS A O 1
ATOM 1109 N N . ASN A 1 135 ? 10.555 -12.469 -23.016 1 53.38 135 ASN A N 1
ATOM 1110 C CA . ASN A 1 135 ? 11.359 -12.648 -24.219 1 53.38 135 ASN A CA 1
ATOM 1111 C C . ASN A 1 135 ? 12.656 -13.398 -23.922 1 53.38 135 ASN A C 1
ATOM 1113 O O . ASN A 1 135 ? 13.281 -13.945 -24.828 1 53.38 135 ASN A O 1
ATOM 1117 N N . ASN A 1 136 ? 13.133 -13.156 -22.766 1 47.09 136 ASN A N 1
ATOM 1118 C CA . ASN A 1 136 ? 14.438 -13.773 -22.531 1 47.09 136 ASN A CA 1
ATOM 1119 C C . ASN A 1 136 ? 14.312 -15.25 -22.172 1 47.09 136 ASN A C 1
ATOM 1121 O O . ASN A 1 136 ? 15.312 -15.945 -22.031 1 47.09 136 ASN A O 1
ATOM 1125 N N . ASP A 1 137 ? 13.258 -15.711 -21.719 1 42.75 137 ASP A N 1
ATOM 1126 C CA . ASP A 1 137 ? 13.273 -17.172 -21.594 1 42.75 137 ASP A CA 1
ATOM 1127 C C . ASP A 1 137 ? 12.656 -17.828 -22.828 1 42.75 137 ASP A C 1
ATOM 1129 O O . ASP A 1 137 ? 11.648 -17.359 -23.344 1 42.75 137 ASP A O 1
ATOM 1133 N N . MET B 1 1 ? 0.932 17.328 -11.953 1 39.66 1 MET B N 1
ATOM 1134 C CA . MET B 1 1 ? 0.685 15.883 -11.969 1 39.66 1 MET B CA 1
ATOM 1135 C C . MET B 1 1 ? -0.615 15.562 -12.695 1 39.66 1 MET B C 1
ATOM 1137 O O . MET B 1 1 ? -1.674 16.094 -12.352 1 39.66 1 MET B O 1
ATOM 1141 N N . SER B 1 2 ? -0.661 15.117 -13.859 1 43.22 2 SER B N 1
ATOM 1142 C CA . SER B 1 2 ? -1.906 15.016 -14.609 1 43.22 2 SER B CA 1
ATOM 1143 C C . SER B 1 2 ? -2.955 14.227 -13.836 1 43.22 2 SER B C 1
ATOM 1145 O O . SER B 1 2 ? -2.646 13.195 -13.227 1 43.22 2 SER B O 1
ATOM 1147 N N . GLU B 1 3 ? -4.066 14.852 -13.352 1 53.38 3 GLU B N 1
ATOM 1148 C CA . GLU B 1 3 ? -5.281 14.477 -12.641 1 53.38 3 GLU B CA 1
ATOM 1149 C C . GLU B 1 3 ? -5.777 13.102 -13.07 1 53.38 3 GLU B C 1
ATOM 1151 O O . GLU B 1 3 ? -6.383 12.375 -12.281 1 53.38 3 GLU B O 1
ATOM 1156 N N . GLU B 1 4 ? -5.387 12.609 -14.312 1 59.34 4 GLU B N 1
ATOM 1157 C CA . GLU B 1 4 ? -6.078 11.477 -14.922 1 59.34 4 GLU B CA 1
ATOM 1158 C C . GLU B 1 4 ? -5.547 10.156 -14.383 1 59.34 4 GLU B C 1
ATOM 1160 O O . GLU B 1 4 ? -6.152 9.102 -14.594 1 59.34 4 GLU B O 1
ATOM 1165 N N . GLN B 1 5 ? -4.582 10.25 -13.422 1 79.94 5 GLN B N 1
ATOM 1166 C CA . GLN B 1 5 ? -3.93 8.984 -13.086 1 79.94 5 GLN B CA 1
ATOM 1167 C C . GLN B 1 5 ? -4.371 8.492 -11.711 1 79.94 5 GLN B C 1
ATOM 1169 O O . GLN B 1 5 ? -4.148 7.332 -11.359 1 79.94 5 GLN B O 1
ATOM 1174 N N . TYR B 1 6 ? -5.125 9.289 -11.078 1 89.19 6 TYR B N 1
ATOM 1175 C CA . TYR B 1 6 ? -5.5 8.938 -9.711 1 89.19 6 TYR B CA 1
ATOM 1176 C C . TYR B 1 6 ? -6.965 8.516 -9.633 1 89.19 6 TYR B C 1
ATOM 1178 O O . TYR B 1 6 ? -7.797 9.008 -10.398 1 89.19 6 TYR B O 1
ATOM 1186 N N . HIS B 1 7 ? -7.18 7.598 -8.719 1 93.56 7 HIS B N 1
ATOM 1187 C CA . HIS B 1 7 ? -8.555 7.234 -8.406 1 93.56 7 HIS B CA 1
ATOM 1188 C C . HIS B 1 7 ? -9.172 8.203 -7.402 1 93.56 7 HIS B C 1
ATOM 1190 O O . HIS B 1 7 ? -8.445 8.844 -6.633 1 93.56 7 HIS B O 1
ATOM 1196 N N . SER B 1 8 ? -10.523 8.312 -7.539 1 93.06 8 SER B N 1
ATOM 1197 C CA . SER B 1 8 ? -11.25 9.125 -6.566 1 93.06 8 SER B CA 1
ATOM 1198 C C . SER B 1 8 ? -12.234 8.273 -5.766 1 93.06 8 SER B C 1
ATOM 1200 O O . SER B 1 8 ? -12.992 7.492 -6.336 1 93.06 8 SER B O 1
ATOM 1202 N N . ALA B 1 9 ? -12.07 8.281 -4.469 1 90.75 9 ALA B N 1
ATOM 1203 C CA . ALA B 1 9 ? -13.055 7.73 -3.543 1 90.75 9 ALA B CA 1
ATOM 1204 C C . ALA B 1 9 ? -13.75 8.836 -2.756 1 90.75 9 ALA B C 1
ATOM 1206 O O . ALA B 1 9 ? -13.547 10.023 -3.027 1 90.75 9 ALA B O 1
ATOM 1207 N N . SER B 1 10 ? -14.711 8.516 -1.917 1 87.94 10 SER B N 1
ATOM 1208 C CA . SER B 1 10 ? -15.539 9.5 -1.23 1 87.94 10 SER B CA 1
ATOM 1209 C C . SER B 1 10 ? -14.68 10.578 -0.574 1 87.94 10 SER B C 1
A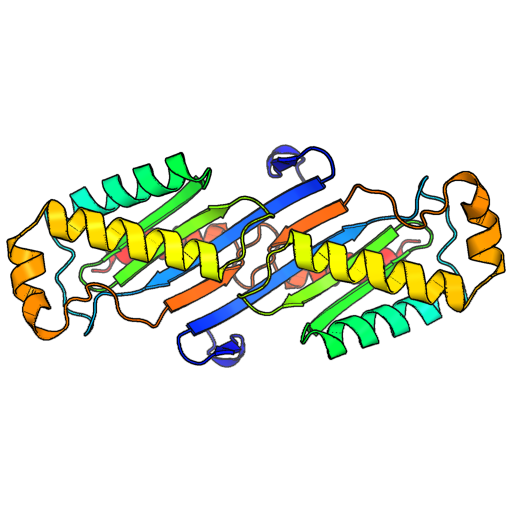TOM 1211 O O . SER B 1 10 ? -14.961 11.773 -0.718 1 87.94 10 SER B O 1
ATOM 1213 N N . HIS B 1 11 ? -13.555 10.195 0.13 1 90.88 11 HIS B N 1
ATOM 1214 C CA . HIS B 1 11 ? -12.797 11.211 0.843 1 90.88 11 HIS B CA 1
ATOM 1215 C C . HIS B 1 11 ? -11.297 11.078 0.57 1 90.88 11 HIS B C 1
ATOM 1217 O O . HIS B 1 11 ? -10.477 11.398 1.43 1 90.88 11 HIS B O 1
ATOM 1223 N N . CYS B 1 12 ? -11 10.555 -0.662 1 95.25 12 CYS B N 1
ATOM 1224 C CA . CYS B 1 12 ? -9.562 10.523 -0.92 1 95.25 12 CYS B CA 1
ATOM 1225 C C . CYS B 1 12 ? -9.281 10.375 -2.41 1 95.25 12 CYS B C 1
ATOM 1227 O O . CYS B 1 12 ? -10.102 9.828 -3.148 1 95.25 12 CYS B O 1
ATOM 1229 N N . LYS B 1 13 ? -8.281 10.953 -2.828 1 96.38 13 LYS B N 1
ATOM 1230 C CA . LYS B 1 13 ? -7.621 10.664 -4.102 1 96.38 13 LYS B CA 1
ATOM 1231 C C . LYS B 1 13 ? -6.414 9.75 -3.898 1 96.38 13 LYS B C 1
ATOM 1233 O O . LYS B 1 13 ? -5.617 9.961 -2.98 1 96.38 13 LYS B O 1
ATOM 1238 N N . TYR B 1 14 ? -6.395 8.711 -4.73 1 96.38 14 TYR B N 1
ATOM 1239 C CA . TYR B 1 14 ? -5.324 7.766 -4.43 1 96.38 14 TYR B CA 1
ATOM 1240 C C . TYR B 1 14 ? -4.863 7.039 -5.688 1 96.38 14 TYR B C 1
ATOM 1242 O O . TYR B 1 14 ? -5.605 6.957 -6.668 1 96.38 14 TYR B O 1
ATOM 1250 N N . LEU B 1 15 ? -3.709 6.582 -5.68 1 95.31 15 LEU B N 1
ATOM 1251 C CA . LEU B 1 15 ? -3.143 5.625 -6.629 1 95.31 15 LEU B CA 1
ATOM 1252 C C . LEU B 1 15 ? -2.199 4.656 -5.926 1 95.31 15 LEU B C 1
ATOM 1254 O O . LEU B 1 15 ? -1.101 5.039 -5.516 1 95.31 15 LEU B O 1
ATOM 1258 N N . ILE B 1 16 ? -2.643 3.398 -5.809 1 97.31 16 ILE B N 1
ATOM 1259 C CA . ILE B 1 16 ? -1.883 2.365 -5.113 1 97.31 16 ILE B CA 1
ATOM 1260 C C . ILE B 1 16 ? -1.504 1.257 -6.094 1 97.31 16 ILE B C 1
ATOM 1262 O O . ILE B 1 16 ? -2.377 0.596 -6.66 1 97.31 16 ILE B O 1
ATOM 1266 N N . GLN B 1 17 ? -0.225 1.131 -6.281 1 96.25 17 GLN B N 1
ATOM 1267 C CA . GLN B 1 17 ? 0.269 0.171 -7.266 1 96.25 17 GLN B CA 1
ATOM 1268 C C . GLN B 1 17 ? 1.375 -0.699 -6.676 1 96.25 17 GLN B C 1
ATOM 1270 O O . GLN B 1 17 ? 2.273 -0.196 -5.996 1 96.25 17 GLN B O 1
ATOM 1275 N N . TYR B 1 18 ? 1.252 -2.01 -6.914 1 96.94 18 TYR B N 1
ATOM 1276 C CA . TYR B 1 18 ? 2.227 -2.955 -6.379 1 96.94 18 TYR B CA 1
ATOM 1277 C C . TYR B 1 18 ? 2.799 -3.834 -7.484 1 96.94 18 TYR B C 1
ATOM 1279 O O . TYR B 1 18 ? 2.076 -4.258 -8.391 1 96.94 18 TYR B O 1
ATOM 1287 N N . HIS B 1 19 ? 4.027 -4.047 -7.43 1 95.25 19 HIS B N 1
ATOM 1288 C CA . HIS B 1 19 ? 4.684 -5.133 -8.156 1 95.25 19 HIS B CA 1
ATOM 1289 C C . HIS B 1 19 ? 4.867 -6.355 -7.262 1 95.25 19 HIS B C 1
ATOM 1291 O O . HIS B 1 19 ? 5.516 -6.277 -6.219 1 95.25 19 HIS B O 1
ATOM 1297 N N . VAL B 1 20 ? 4.316 -7.484 -7.629 1 97.44 20 VAL B N 1
ATOM 1298 C CA . VAL B 1 20 ? 4.316 -8.688 -6.801 1 97.44 20 VAL B CA 1
ATOM 1299 C C . VAL B 1 20 ? 4.957 -9.844 -7.562 1 97.44 20 VAL B C 1
ATOM 1301 O O . VAL B 1 20 ? 4.695 -10.031 -8.758 1 97.44 20 VAL B O 1
ATOM 1304 N N . ILE B 1 21 ? 5.789 -10.57 -6.875 1 97.12 21 ILE B N 1
ATOM 1305 C CA . ILE B 1 21 ? 6.414 -11.766 -7.434 1 97.12 21 ILE B CA 1
ATOM 1306 C C . ILE B 1 21 ? 6.234 -12.945 -6.48 1 97.12 21 ILE B C 1
ATOM 1308 O O . ILE B 1 21 ? 6.422 -12.805 -5.27 1 97.12 21 ILE B O 1
ATOM 1312 N N . TRP B 1 22 ? 5.816 -14.109 -6.992 1 98.06 22 TRP B N 1
ATOM 1313 C CA . TRP B 1 22 ? 5.809 -15.328 -6.191 1 98.06 22 TRP B CA 1
ATOM 1314 C C . TRP B 1 22 ? 6.016 -16.562 -7.07 1 98.06 22 TRP B C 1
ATOM 1316 O O . TRP B 1 22 ? 6.047 -16.453 -8.297 1 98.06 22 TRP B O 1
ATOM 1326 N N . CYS B 1 23 ? 6.219 -17.656 -6.492 1 98 23 CYS B N 1
ATOM 1327 C CA . CYS B 1 23 ? 6.566 -18.844 -7.258 1 98 23 CYS B CA 1
ATOM 1328 C C . CYS B 1 23 ? 5.844 -20.062 -6.715 1 98 23 CYS B C 1
ATOM 1330 O O . CYS B 1 23 ? 5.32 -20.047 -5.602 1 98 23 CYS B O 1
ATOM 1332 N N . PRO B 1 24 ? 5.777 -21.125 -7.562 1 98.25 24 PRO B N 1
ATOM 1333 C CA . PRO B 1 24 ? 5.293 -22.406 -7.031 1 98.25 24 PRO B CA 1
ATOM 1334 C C . PRO B 1 24 ? 6.195 -22.969 -5.934 1 98.25 24 PRO B C 1
ATOM 1336 O O . PRO B 1 24 ? 7.387 -22.656 -5.887 1 98.25 24 PRO B O 1
ATOM 1339 N N . LYS B 1 25 ? 5.512 -23.812 -5.105 1 96.88 25 LYS B N 1
ATOM 1340 C CA . LYS B 1 25 ? 6.289 -24.5 -4.082 1 96.88 25 LYS B CA 1
ATOM 1341 C C . LYS B 1 25 ? 7.461 -25.25 -4.703 1 96.88 25 LYS B C 1
ATOM 1343 O O . LYS B 1 25 ? 7.312 -25.906 -5.742 1 96.88 25 LYS B O 1
ATOM 1348 N N . PHE B 1 26 ? 8.609 -25.016 -4.285 1 94 26 PHE B N 1
ATOM 1349 C CA . PHE B 1 26 ? 9.852 -25.656 -4.691 1 94 26 PHE B CA 1
ATOM 1350 C C . PHE B 1 26 ? 10.352 -25.094 -6.02 1 94 26 PHE B C 1
ATOM 1352 O O . PHE B 1 26 ? 11.312 -25.609 -6.594 1 94 26 PHE B O 1
ATOM 1359 N N . ARG B 1 27 ? 9.734 -24.172 -6.566 1 93.88 27 ARG B N 1
ATOM 1360 C CA . ARG B 1 27 ? 10.102 -23.469 -7.793 1 93.88 27 ARG B CA 1
ATOM 1361 C C . ARG B 1 27 ? 10.133 -24.422 -8.977 1 93.88 27 ARG B C 1
ATOM 1363 O O . ARG B 1 27 ? 11.016 -24.328 -9.836 1 93.88 27 ARG B O 1
ATOM 1370 N N . PHE B 1 28 ? 9.234 -25.359 -8.953 1 94.25 28 PHE B N 1
ATOM 1371 C CA . PHE B 1 28 ? 9.109 -26.234 -10.109 1 94.25 28 PHE B CA 1
ATOM 1372 C C . PHE B 1 28 ? 8.594 -25.469 -11.32 1 94.25 28 PHE B C 1
ATOM 1374 O O . PHE B 1 28 ? 7.805 -24.531 -11.18 1 94.25 28 PHE B O 1
ATOM 1381 N N . SER B 1 29 ? 9 -25.844 -12.469 1 95.94 29 SER B N 1
ATOM 1382 C CA . SER B 1 29 ? 8.555 -25.234 -13.711 1 95.94 29 SER B CA 1
ATOM 1383 C C . SER B 1 29 ? 7.211 -25.797 -14.156 1 95.94 29 SER B C 1
ATOM 1385 O O . SER B 1 29 ? 7.102 -26.359 -15.25 1 95.94 29 SER B O 1
ATOM 1387 N N . VAL B 1 30 ? 6.23 -25.516 -13.398 1 96.94 30 VAL B N 1
ATOM 1388 C CA . VAL B 1 30 ? 4.961 -26.188 -13.656 1 96.94 30 VAL B CA 1
ATOM 1389 C C . VAL B 1 30 ? 4 -25.219 -14.344 1 96.94 30 VAL B C 1
ATOM 1391 O O . VAL B 1 30 ? 2.951 -25.625 -14.852 1 96.94 30 VAL B O 1
ATOM 1394 N N . LEU B 1 31 ? 4.379 -23.969 -14.461 1 97.38 31 LEU B N 1
ATOM 1395 C CA . LEU B 1 31 ? 3.492 -22.969 -15.039 1 97.38 31 LEU B CA 1
ATOM 1396 C C . LEU B 1 31 ? 3.713 -22.844 -16.547 1 97.38 31 LEU B C 1
ATOM 1398 O O . LEU B 1 31 ? 4.145 -21.781 -17.016 1 97.38 31 LEU B O 1
ATOM 1402 N N . LYS B 1 32 ? 3.32 -23.859 -17.266 1 96.5 32 LYS B N 1
ATOM 1403 C CA . LYS B 1 32 ? 3.537 -23.891 -18.703 1 96.5 32 LYS B CA 1
ATOM 1404 C C . LYS B 1 32 ? 2.27 -24.328 -19.438 1 96.5 32 LYS B C 1
ATOM 1406 O O . LYS B 1 32 ? 1.404 -24.984 -18.859 1 96.5 32 LYS B O 1
ATOM 1411 N N . GLY B 1 33 ? 2.238 -23.859 -20.766 1 96.31 33 GLY B N 1
ATOM 1412 C CA . GLY B 1 33 ? 1.156 -24.312 -21.625 1 96.31 33 GLY B CA 1
ATOM 1413 C C . GLY B 1 33 ? -0.216 -23.906 -21.125 1 96.31 33 GLY B C 1
ATOM 1414 O O . GLY B 1 33 ? -0.447 -22.734 -20.812 1 96.31 33 GLY B O 1
ATOM 1415 N N . ASP B 1 34 ? -1.038 -24.938 -21.031 1 97.56 34 ASP B N 1
ATOM 1416 C CA . ASP B 1 34 ? -2.424 -24.688 -20.641 1 97.56 34 ASP B CA 1
ATOM 1417 C C . ASP B 1 34 ? -2.506 -24.109 -19.234 1 97.56 34 ASP B C 1
ATOM 1419 O O . ASP B 1 34 ? -3.393 -23.297 -18.938 1 97.56 34 ASP B O 1
ATOM 1423 N N . ILE B 1 35 ? -1.623 -24.5 -18.375 1 98.06 35 ILE B N 1
ATOM 1424 C CA . ILE B 1 35 ? -1.618 -24.016 -17 1 98.06 35 ILE B CA 1
ATOM 1425 C C . ILE B 1 35 ? -1.308 -22.531 -16.984 1 98.06 35 ILE B C 1
ATOM 1427 O O . ILE B 1 35 ? -1.96 -21.766 -16.266 1 98.06 35 ILE B O 1
ATOM 1431 N N . GLU B 1 36 ? -0.317 -22.141 -17.719 1 97.5 36 GLU B N 1
ATOM 1432 C CA . GLU B 1 36 ? 0.041 -20.719 -17.828 1 97.5 36 GLU B CA 1
ATOM 1433 C C . GLU B 1 36 ? -1.145 -19.891 -18.312 1 97.5 36 GLU B C 1
ATOM 1435 O O . GLU B 1 36 ? -1.484 -18.875 -17.703 1 97.5 36 GLU B O 1
ATOM 1440 N N . ASP B 1 37 ? -1.765 -20.359 -19.422 1 98.06 37 ASP B N 1
ATOM 1441 C CA . ASP B 1 37 ? -2.881 -19.641 -20.016 1 98.06 37 ASP B CA 1
ATOM 1442 C C . ASP B 1 37 ? -4.047 -19.531 -19.031 1 98.06 37 ASP B C 1
ATOM 1444 O O . ASP B 1 37 ? -4.645 -18.453 -18.891 1 98.06 37 ASP B O 1
ATOM 1448 N N . THR B 1 38 ? -4.324 -20.625 -18.453 1 98.62 38 THR B N 1
ATOM 1449 C CA . THR B 1 38 ? -5.434 -20.656 -17.5 1 98.62 38 THR B CA 1
ATOM 1450 C C . THR B 1 38 ? -5.148 -19.766 -16.297 1 98.62 38 THR B C 1
ATOM 1452 O O . THR B 1 38 ? -6.043 -19.078 -15.805 1 98.62 38 THR B O 1
ATOM 1455 N N . LEU B 1 39 ? -3.943 -19.766 -15.82 1 98.69 39 LEU B N 1
ATOM 1456 C CA . LEU B 1 39 ? -3.561 -18.938 -14.68 1 98.69 39 LEU B CA 1
ATOM 1457 C C . LEU B 1 39 ? -3.768 -17.469 -14.992 1 98.69 39 LEU B C 1
ATOM 1459 O O . LEU B 1 39 ? -4.281 -16.719 -14.156 1 98.69 39 LEU B O 1
ATOM 1463 N N . LYS B 1 40 ? -3.391 -17.047 -16.141 1 98.06 40 LYS B N 1
ATOM 1464 C CA . LYS B 1 40 ? -3.58 -15.656 -16.547 1 98.06 40 LYS B CA 1
ATOM 1465 C C . LYS B 1 40 ? -5.055 -15.266 -16.5 1 98.06 40 LYS B C 1
ATOM 1467 O O . LYS B 1 40 ? -5.406 -14.188 -16.031 1 98.06 40 LYS B O 1
ATOM 1472 N N . LEU B 1 41 ? -5.859 -16.188 -16.953 1 98.56 41 LEU B N 1
ATOM 1473 C CA . LEU B 1 41 ? -7.297 -15.938 -16.938 1 98.56 41 LEU B CA 1
ATOM 1474 C C . LEU B 1 41 ? -7.832 -15.891 -15.516 1 98.56 41 LEU B C 1
ATOM 1476 O O . LEU B 1 41 ? -8.664 -15.039 -15.188 1 98.56 41 LEU B O 1
ATOM 1480 N N . ILE B 1 42 ? -7.379 -16.766 -14.727 1 98.81 42 ILE B N 1
ATOM 1481 C CA . ILE B 1 42 ? -7.793 -16.828 -13.328 1 98.81 42 ILE B CA 1
ATOM 1482 C C . ILE B 1 42 ? -7.41 -15.523 -12.617 1 98.81 42 ILE B C 1
ATOM 1484 O O . ILE B 1 42 ? -8.227 -14.93 -11.914 1 98.81 42 ILE B O 1
ATOM 1488 N N . LEU B 1 43 ? -6.18 -15.102 -12.781 1 98.69 43 LEU B N 1
ATOM 1489 C CA . LEU B 1 43 ? -5.707 -13.891 -12.125 1 98.69 43 LEU B CA 1
ATOM 1490 C C . LEU B 1 43 ? -6.5 -12.672 -12.594 1 98.69 43 LEU B C 1
ATOM 1492 O O . LEU B 1 43 ? -6.805 -11.781 -11.805 1 98.69 43 LEU B O 1
ATOM 1496 N N . GLN B 1 44 ? -6.836 -12.672 -13.859 1 98.56 44 GLN B N 1
ATOM 1497 C CA . GLN B 1 44 ? -7.672 -11.594 -14.383 1 98.56 44 GLN B CA 1
ATOM 1498 C C . GLN B 1 44 ? -9.039 -11.586 -13.711 1 98.56 44 GLN B C 1
ATOM 1500 O O . GLN B 1 44 ? -9.539 -10.523 -13.328 1 98.56 44 GLN B O 1
ATOM 1505 N N . LYS B 1 45 ? -9.609 -12.719 -13.594 1 98.75 45 LYS B N 1
ATOM 1506 C CA . LYS B 1 45 ? -10.922 -12.828 -12.961 1 98.75 45 LYS B CA 1
ATOM 1507 C C . LYS B 1 45 ? -10.859 -12.383 -11.5 1 98.75 45 LYS B C 1
ATOM 1509 O O . LYS B 1 45 ? -11.734 -11.656 -11.031 1 98.75 45 LYS B O 1
ATOM 1514 N N . ILE B 1 46 ? -9.852 -12.867 -10.773 1 98.75 46 ILE B N 1
ATOM 1515 C CA . ILE B 1 46 ? -9.68 -12.477 -9.383 1 98.75 46 ILE B CA 1
ATOM 1516 C C . ILE B 1 46 ? -9.586 -10.953 -9.273 1 98.75 46 ILE B C 1
ATOM 1518 O O . ILE B 1 46 ? -10.273 -10.336 -8.461 1 98.75 46 ILE B O 1
ATOM 1522 N N . CYS B 1 47 ? -8.719 -10.352 -10.078 1 98.56 47 CYS B N 1
ATOM 1523 C CA . CYS B 1 47 ? -8.508 -8.914 -10.039 1 98.56 47 CYS B CA 1
ATOM 1524 C C . CYS B 1 47 ? -9.805 -8.164 -10.328 1 98.56 47 CYS B C 1
ATOM 1526 O O . CYS B 1 47 ? -10.117 -7.168 -9.664 1 98.56 47 CYS B O 1
ATOM 1528 N N . ASN B 1 48 ? -10.586 -8.672 -11.242 1 98.38 48 ASN B N 1
ATOM 1529 C CA . ASN B 1 48 ? -11.875 -8.062 -11.531 1 98.38 48 ASN B CA 1
ATOM 1530 C C . ASN B 1 48 ? -12.812 -8.141 -10.336 1 98.38 48 ASN B C 1
ATOM 1532 O O . ASN B 1 48 ? -13.469 -7.156 -9.984 1 98.38 48 ASN B O 1
ATOM 1536 N N . ASP B 1 49 ? -12.875 -9.25 -9.734 1 98.62 49 ASP B N 1
ATOM 1537 C CA . ASP B 1 49 ? -13.789 -9.492 -8.625 1 98.62 49 ASP B CA 1
ATOM 1538 C C . ASP B 1 49 ? -13.438 -8.609 -7.426 1 98.62 49 ASP B C 1
ATOM 1540 O O . ASP B 1 49 ? -14.32 -8.219 -6.652 1 98.62 49 ASP B O 1
ATOM 1544 N N . TYR B 1 50 ? -12.195 -8.281 -7.309 1 98.44 50 TYR B N 1
ATOM 1545 C CA . TYR B 1 50 ? -11.75 -7.555 -6.121 1 98.44 50 TYR B CA 1
ATOM 1546 C C . TYR B 1 50 ? -11.43 -6.102 -6.457 1 98.44 50 TYR B C 1
ATOM 1548 O O . TYR B 1 50 ? -10.852 -5.383 -5.637 1 98.44 50 TYR B O 1
ATOM 1556 N N . ASN B 1 51 ? -11.672 -5.695 -7.676 1 97.88 51 ASN B N 1
ATOM 1557 C CA . ASN B 1 51 ? -11.469 -4.336 -8.156 1 97.88 51 ASN B CA 1
ATOM 1558 C C . ASN B 1 51 ? -9.984 -3.965 -8.188 1 97.88 51 ASN B C 1
ATOM 1560 O O . ASN B 1 51 ? -9.609 -2.875 -7.754 1 97.88 51 ASN B O 1
ATOM 1564 N N . TYR B 1 52 ? -9.188 -4.926 -8.422 1 98.12 52 TYR B N 1
ATOM 1565 C CA . TYR B 1 52 ? -7.797 -4.688 -8.805 1 98.12 52 TYR B CA 1
ATOM 1566 C C . TYR B 1 52 ? -7.668 -4.488 -10.305 1 98.12 52 TYR B C 1
ATOM 1568 O O . TYR B 1 52 ? -8.531 -4.93 -11.07 1 98.12 52 TYR B O 1
ATOM 1576 N N . ARG B 1 53 ? -6.715 -3.764 -10.805 1 97.06 53 ARG B N 1
ATOM 1577 C CA . ARG B 1 53 ? -6.434 -3.605 -12.227 1 97.06 53 ARG B CA 1
ATOM 1578 C C . ARG B 1 53 ? -5.031 -4.094 -12.562 1 97.06 53 ARG B C 1
ATOM 1580 O O . ARG B 1 53 ? -4.043 -3.545 -12.07 1 97.06 53 ARG B O 1
ATOM 1587 N N . ILE B 1 54 ? -4.957 -5.117 -13.406 1 95.88 54 ILE B N 1
ATOM 1588 C CA . ILE B 1 54 ? -3.656 -5.609 -13.852 1 95.88 54 ILE B CA 1
ATOM 1589 C C . ILE B 1 54 ? -3.051 -4.637 -14.859 1 95.88 54 ILE B C 1
ATOM 1591 O O . ILE B 1 54 ? -3.643 -4.379 -15.914 1 95.88 54 ILE B O 1
ATOM 1595 N N . LYS B 1 55 ? -1.956 -4.121 -14.555 1 92.69 55 LYS B N 1
ATOM 1596 C CA . LYS B 1 55 ? -1.237 -3.238 -15.469 1 92.69 55 LYS B CA 1
ATOM 1597 C C . LYS B 1 55 ? -0.269 -4.023 -16.344 1 92.69 55 LYS B C 1
ATOM 1599 O O . LYS B 1 55 ? -0.026 -3.654 -17.5 1 92.69 55 LYS B O 1
ATOM 1604 N N . ALA B 1 56 ? 0.334 -5.02 -15.812 1 91.5 56 ALA B N 1
ATOM 1605 C CA . ALA B 1 56 ? 1.21 -5.957 -16.516 1 91.5 56 ALA B CA 1
ATOM 1606 C C . ALA B 1 56 ? 1.242 -7.309 -15.805 1 91.5 56 ALA B C 1
ATOM 1608 O O . ALA B 1 56 ? 1.183 -7.375 -14.57 1 91.5 56 ALA B O 1
ATOM 1609 N N . LEU B 1 57 ? 1.266 -8.359 -16.578 1 94.12 57 LEU B N 1
ATOM 1610 C CA . LEU B 1 57 ? 1.304 -9.719 -16.047 1 94.12 57 LEU B CA 1
ATOM 1611 C C . LEU B 1 57 ? 2.199 -10.609 -16.906 1 94.12 57 LEU B C 1
ATOM 1613 O O . LEU B 1 57 ? 2.074 -10.617 -18.141 1 94.12 57 LEU B O 1
ATOM 1617 N N . GLU B 1 58 ? 3.098 -11.234 -16.312 1 93.44 58 GLU B N 1
ATOM 1618 C CA . GLU B 1 58 ? 3.9 -12.258 -16.969 1 93.44 58 GLU B CA 1
ATOM 1619 C C . GLU B 1 58 ? 4.012 -13.516 -16.109 1 93.44 58 GLU B C 1
ATOM 1621 O O . GLU B 1 58 ? 4.309 -13.43 -14.906 1 93.44 58 GLU B O 1
ATOM 1626 N N . VAL B 1 59 ? 3.73 -14.625 -16.703 1 95.44 59 VAL B N 1
ATOM 1627 C CA . VAL B 1 59 ? 3.863 -15.914 -16.047 1 95.44 59 VAL B CA 1
ATOM 1628 C C . VAL B 1 59 ? 5.016 -16.703 -16.656 1 95.44 59 VAL B C 1
ATOM 1630 O O . VAL B 1 59 ? 4.957 -17.078 -17.828 1 95.44 59 VAL B O 1
ATOM 1633 N N . MET B 1 60 ? 6.02 -16.859 -15.906 1 93.88 60 MET B N 1
ATOM 1634 C CA . MET B 1 60 ? 7.129 -17.719 -16.281 1 93.88 60 MET B CA 1
ATOM 1635 C C . MET B 1 60 ? 6.918 -19.141 -15.758 1 93.88 60 MET B C 1
ATOM 1637 O O . MET B 1 60 ? 6.043 -19.359 -14.922 1 93.88 60 MET B O 1
ATOM 1641 N N . PRO B 1 61 ? 7.715 -20.047 -16.234 1 95.75 61 PRO B N 1
ATOM 1642 C CA . PRO B 1 61 ? 7.469 -21.438 -15.852 1 95.75 61 PRO B CA 1
ATOM 1643 C C . PRO B 1 61 ? 7.59 -21.656 -14.344 1 95.75 61 PRO B C 1
ATOM 1645 O O . PRO B 1 61 ? 6.965 -22.578 -13.805 1 95.75 61 PRO B O 1
ATOM 1648 N N . ASP B 1 62 ? 8.43 -20.734 -13.68 1 96.44 62 ASP B N 1
ATOM 1649 C CA . ASP B 1 62 ? 8.68 -21 -12.273 1 96.44 62 ASP B CA 1
ATOM 1650 C C . ASP B 1 62 ? 8.391 -19.781 -11.406 1 96.44 62 ASP B C 1
ATOM 1652 O O . ASP B 1 62 ? 8.758 -19.75 -10.234 1 96.44 62 ASP B O 1
ATOM 1656 N N . HIS B 1 63 ? 7.773 -18.766 -11.906 1 96.69 63 HIS B N 1
ATOM 1657 C CA . HIS B 1 63 ? 7.391 -17.609 -11.102 1 96.69 63 HIS B CA 1
ATOM 1658 C C . HIS B 1 63 ? 6.445 -16.703 -11.867 1 96.69 63 HIS B C 1
ATOM 1660 O O . HIS B 1 63 ? 6.25 -16.875 -13.078 1 96.69 63 HIS B O 1
ATOM 1666 N N . ILE B 1 64 ? 5.852 -15.844 -11.148 1 97.19 64 ILE B N 1
ATOM 1667 C CA . ILE B 1 64 ? 4.879 -14.891 -11.68 1 97.19 64 ILE B CA 1
ATOM 1668 C C . ILE B 1 64 ? 5.305 -13.469 -11.32 1 97.19 64 ILE B C 1
ATOM 1670 O O . ILE B 1 64 ? 5.734 -13.203 -10.195 1 97.19 64 ILE B O 1
ATOM 1674 N N . HIS B 1 65 ? 5.219 -12.586 -12.289 1 94.5 65 HIS B N 1
ATOM 1675 C CA . HIS B 1 65 ? 5.309 -11.141 -12.094 1 94.5 65 HIS B CA 1
ATOM 1676 C C . HIS B 1 65 ? 3.977 -10.461 -12.383 1 94.5 65 HIS B C 1
ATOM 1678 O O . HIS B 1 65 ? 3.436 -10.594 -13.484 1 94.5 65 HIS B O 1
ATOM 1684 N N . ILE B 1 66 ? 3.498 -9.766 -11.438 1 95.94 66 ILE B N 1
ATOM 1685 C CA . ILE B 1 66 ? 2.248 -9.062 -11.703 1 95.94 66 ILE B CA 1
ATOM 1686 C C . ILE B 1 66 ? 2.346 -7.629 -11.18 1 95.94 66 ILE B C 1
ATOM 1688 O O . ILE B 1 66 ? 2.873 -7.391 -10.094 1 95.94 66 ILE B O 1
ATOM 1692 N N . PHE B 1 67 ? 2.064 -6.66 -12.023 1 94.19 67 PHE B N 1
ATOM 1693 C CA . PHE B 1 67 ? 1.937 -5.242 -11.703 1 94.19 67 PHE B CA 1
ATOM 1694 C C . PHE B 1 67 ? 0.471 -4.828 -11.664 1 94.19 67 PHE B C 1
ATOM 1696 O O . PHE B 1 67 ? -0.224 -4.883 -12.68 1 94.19 67 PHE B O 1
ATOM 1703 N N . ILE B 1 68 ? 0.027 -4.379 -10.422 1 96.81 68 ILE B N 1
ATOM 1704 C CA . ILE B 1 68 ? -1.411 -4.207 -10.25 1 96.81 68 ILE B CA 1
ATOM 1705 C C . ILE B 1 68 ? -1.691 -2.867 -9.57 1 96.81 68 ILE B C 1
ATOM 1707 O O . ILE B 1 68 ? -0.85 -2.35 -8.836 1 96.81 68 ILE B O 1
ATOM 1711 N N . ASP B 1 69 ? -2.729 -2.295 -9.898 1 95.62 69 ASP B N 1
ATOM 1712 C CA . ASP B 1 69 ? -3.371 -1.135 -9.289 1 95.62 69 ASP B CA 1
ATOM 1713 C C . ASP B 1 69 ? -4.527 -1.56 -8.391 1 95.62 69 ASP B C 1
ATOM 1715 O O . ASP B 1 69 ? -5.43 -2.277 -8.82 1 95.62 69 ASP B O 1
ATOM 1719 N N . VAL B 1 70 ? -4.559 -1.17 -7.059 1 98.31 70 VAL B N 1
ATOM 1720 C CA . VAL B 1 70 ? -5.512 -1.724 -6.105 1 98.31 70 VAL B CA 1
ATOM 1721 C C . VAL B 1 70 ? -6.125 -0.598 -5.273 1 98.31 70 VAL B C 1
ATOM 1723 O O . VAL B 1 70 ? -5.602 0.519 -5.25 1 98.31 70 VAL B O 1
ATOM 1726 N N . PRO B 1 71 ? -7.273 -0.884 -4.594 1 98.31 71 PRO B N 1
ATOM 1727 C CA . PRO B 1 71 ? -7.855 0.113 -3.691 1 98.31 71 PRO B CA 1
ATOM 1728 C C . PRO B 1 71 ? -6.953 0.422 -2.496 1 98.31 71 PRO B C 1
ATOM 1730 O O . PRO B 1 71 ? -6.207 -0.448 -2.039 1 98.31 71 PRO B O 1
ATOM 1733 N N . GLN B 1 72 ? -7.074 1.596 -1.972 1 98 72 GLN B N 1
ATOM 1734 C CA . GLN B 1 72 ? -6.23 2.047 -0.869 1 98 72 GLN B CA 1
ATOM 1735 C C . GLN B 1 72 ? -6.652 1.396 0.446 1 98 72 GLN B C 1
ATOM 1737 O O . GLN B 1 72 ? -5.98 1.556 1.468 1 98 72 GLN B O 1
ATOM 1742 N N . THR B 1 73 ? -7.742 0.582 0.448 1 98.38 73 THR B N 1
ATOM 1743 C CA . THR B 1 73 ? -8.297 -0 1.664 1 98.38 73 THR B CA 1
ATOM 1744 C C . THR B 1 73 ? -7.723 -1.392 1.912 1 98.38 73 THR B C 1
ATOM 1746 O O . THR B 1 73 ? -8.039 -2.031 2.916 1 98.38 73 THR B O 1
ATOM 1749 N N . VAL B 1 74 ? -6.891 -1.849 1.012 1 98.56 74 VAL B N 1
ATOM 1750 C CA . VAL B 1 74 ? -6.375 -3.209 1.117 1 98.56 74 VAL B CA 1
ATOM 1751 C C . VAL B 1 74 ? -4.867 -3.174 1.364 1 98.56 74 VAL B C 1
ATOM 1753 O O . VAL B 1 74 ? -4.137 -2.461 0.674 1 98.56 74 VAL B O 1
ATOM 1756 N N . ALA B 1 75 ? -4.438 -3.957 2.359 1 98.75 75 ALA B N 1
ATOM 1757 C CA . ALA B 1 75 ? -3.006 -4.039 2.639 1 98.75 75 ALA B CA 1
ATOM 1758 C C . ALA B 1 75 ? -2.279 -4.824 1.553 1 98.75 75 ALA B C 1
ATOM 1760 O O . ALA B 1 75 ? -2.832 -5.77 0.983 1 98.75 75 ALA B O 1
ATOM 1761 N N . PRO B 1 76 ? -0.99 -4.445 1.307 1 98.56 76 PRO B N 1
ATOM 1762 C CA . PRO B 1 76 ? -0.231 -5.18 0.291 1 98.56 76 PRO B CA 1
ATOM 1763 C C . PRO B 1 76 ? -0.225 -6.688 0.533 1 98.56 76 PRO B C 1
ATOM 1765 O O . PRO B 1 76 ? -0.409 -7.469 -0.404 1 98.56 76 PRO B O 1
ATOM 1768 N N . CYS B 1 77 ? -0.086 -7.145 1.763 1 98.44 77 CYS B N 1
ATOM 1769 C CA . CYS B 1 77 ? -0.013 -8.57 2.059 1 98.44 77 CYS B CA 1
ATOM 1770 C C . CYS B 1 77 ? -1.339 -9.258 1.759 1 98.44 77 CYS B C 1
ATOM 1772 O O . CYS B 1 77 ? -1.362 -10.422 1.353 1 98.44 77 CYS B O 1
ATOM 1774 N N . ASP B 1 78 ? -2.416 -8.547 1.973 1 98.81 78 ASP B N 1
ATOM 1775 C CA . ASP B 1 78 ? -3.734 -9.117 1.711 1 98.81 78 ASP B CA 1
ATOM 1776 C C . ASP B 1 78 ? -3.982 -9.258 0.211 1 98.81 78 ASP B C 1
ATOM 1778 O O . ASP B 1 78 ? -4.656 -10.195 -0.224 1 98.81 78 ASP B O 1
ATOM 1782 N N . VAL B 1 79 ? -3.512 -8.305 -0.555 1 98.81 79 VAL B N 1
ATOM 1783 C CA . VAL B 1 79 ? -3.584 -8.414 -2.008 1 98.81 79 VAL B CA 1
ATOM 1784 C C . VAL B 1 79 ? -2.889 -9.695 -2.469 1 98.81 79 VAL B C 1
ATOM 1786 O O . VAL B 1 79 ? -3.465 -10.484 -3.223 1 98.81 79 VAL B O 1
ATOM 1789 N N . VAL B 1 80 ? -1.708 -9.93 -1.932 1 98.75 80 VAL B N 1
ATOM 1790 C CA . VAL B 1 80 ? -0.916 -11.094 -2.311 1 98.75 80 VAL B CA 1
ATOM 1791 C C . VAL B 1 80 ? -1.631 -12.375 -1.875 1 98.75 80 VAL B C 1
ATOM 1793 O O . VAL B 1 80 ? -1.718 -13.336 -2.641 1 98.75 80 VAL B O 1
ATOM 1796 N N . ARG B 1 81 ? -2.125 -12.359 -0.68 1 98.56 81 ARG B N 1
ATOM 1797 C CA . ARG B 1 81 ? -2.826 -13.531 -0.15 1 98.56 81 ARG B CA 1
ATOM 1798 C C . ARG B 1 81 ? -4.023 -13.891 -1.021 1 98.56 81 ARG B C 1
ATOM 1800 O O . ARG B 1 81 ? -4.242 -15.062 -1.328 1 98.56 81 ARG B O 1
ATOM 1807 N N . THR B 1 82 ? -4.762 -12.883 -1.404 1 98.88 82 THR B N 1
ATOM 1808 C CA . THR B 1 82 ? -5.938 -13.086 -2.242 1 98.88 82 THR B CA 1
ATOM 1809 C C . THR B 1 82 ? -5.547 -13.711 -3.576 1 98.88 82 THR B C 1
ATOM 1811 O O . THR B 1 82 ? -6.129 -14.719 -3.988 1 98.88 82 THR B O 1
ATOM 1814 N N . LEU B 1 83 ? -4.578 -13.164 -4.223 1 98.81 83 LEU B N 1
ATOM 1815 C CA . LEU B 1 83 ? -4.117 -13.656 -5.52 1 98.81 83 LEU B CA 1
ATOM 1816 C C . LEU B 1 83 ? -3.611 -15.086 -5.41 1 98.81 83 LEU B C 1
ATOM 1818 O O . LEU B 1 83 ? -3.99 -15.945 -6.215 1 98.81 83 LEU B O 1
ATOM 1822 N N . LYS B 1 84 ? -2.809 -15.359 -4.406 1 98.69 84 LYS B N 1
ATOM 1823 C CA . LYS B 1 84 ? -2.195 -16.672 -4.246 1 98.69 84 LYS B CA 1
ATOM 1824 C C . LYS B 1 84 ? -3.229 -17.719 -3.83 1 98.69 84 LYS B C 1
ATOM 1826 O O . LYS B 1 84 ? -3.273 -18.812 -4.395 1 98.69 84 LYS B O 1
ATOM 1831 N N . SER B 1 85 ? -4.086 -17.391 -2.893 1 98.62 85 SER B N 1
ATOM 1832 C CA . SER B 1 85 ? -5.016 -18.375 -2.336 1 98.62 85 SER B CA 1
ATOM 1833 C C . SER B 1 85 ? -6.062 -18.781 -3.365 1 98.62 85 SER B C 1
ATOM 1835 O O . SER B 1 85 ? -6.246 -19.969 -3.623 1 98.62 85 SER B O 1
ATOM 1837 N N . ILE B 1 86 ? -6.648 -17.828 -3.973 1 98.81 86 ILE B N 1
ATOM 1838 C CA . ILE B 1 86 ? -7.75 -18.125 -4.879 1 98.81 86 ILE B CA 1
ATOM 1839 C C . ILE B 1 86 ? -7.207 -18.797 -6.145 1 98.81 86 ILE B C 1
ATOM 1841 O O . ILE B 1 86 ? -7.805 -19.75 -6.656 1 98.81 86 ILE B O 1
ATOM 1845 N N . SER B 1 87 ? -6.086 -18.266 -6.66 1 98.81 87 SER B N 1
ATOM 1846 C CA . SER B 1 87 ? -5.543 -18.875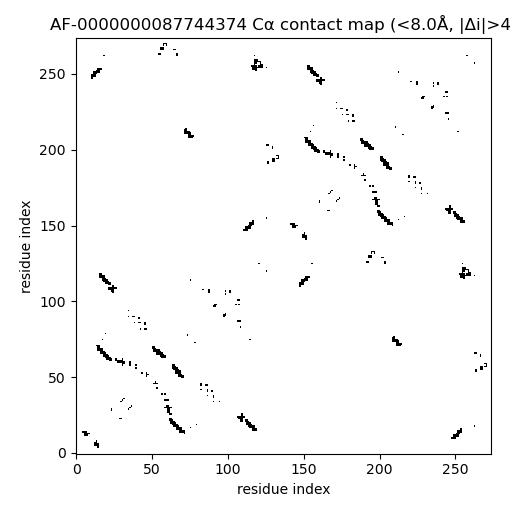 -7.875 1 98.81 87 SER B CA 1
ATOM 1847 C C . SER B 1 87 ? -5.105 -20.312 -7.629 1 98.81 87 SER B C 1
ATOM 1849 O O . SER B 1 87 ? -5.246 -21.172 -8.508 1 98.81 87 SER B O 1
ATOM 1851 N N . ALA B 1 88 ? -4.562 -20.625 -6.441 1 98.62 88 ALA B N 1
ATOM 1852 C CA . ALA B 1 88 ? -4.168 -21.984 -6.121 1 98.62 88 ALA B CA 1
ATOM 1853 C C . ALA B 1 88 ? -5.375 -22.922 -6.133 1 98.62 88 ALA B C 1
ATOM 1855 O O . ALA B 1 88 ? -5.336 -24 -6.742 1 98.62 88 ALA B O 1
ATOM 1856 N N . ILE B 1 89 ? -6.414 -22.5 -5.531 1 98.38 89 ILE B N 1
ATOM 1857 C CA . ILE B 1 89 ? -7.633 -23.297 -5.445 1 98.38 89 ILE B CA 1
ATOM 1858 C C . ILE B 1 89 ? -8.18 -23.562 -6.844 1 98.38 89 ILE B C 1
ATOM 1860 O O . ILE B 1 89 ? -8.5 -24.703 -7.188 1 98.38 89 ILE B O 1
ATOM 1864 N N . GLU B 1 90 ? -8.266 -22.516 -7.621 1 98.69 90 GLU B N 1
ATOM 1865 C CA . GLU B 1 90 ? -8.844 -22.609 -8.953 1 98.69 90 GLU B CA 1
ATOM 1866 C C . GLU B 1 90 ? -7.973 -23.469 -9.867 1 98.69 90 GLU B C 1
ATOM 1868 O O . GLU B 1 90 ? -8.484 -24.266 -10.664 1 98.69 90 GLU B O 1
ATOM 1873 N N . LEU B 1 91 ? -6.672 -23.375 -9.82 1 98.44 91 LEU B N 1
ATOM 1874 C CA . LEU B 1 91 ? -5.773 -24.172 -10.656 1 98.44 91 LEU B CA 1
ATOM 1875 C C . LEU B 1 91 ? -5.859 -25.641 -10.297 1 98.44 91 LEU B C 1
ATOM 1877 O O . LEU B 1 91 ? -5.895 -26.5 -11.188 1 98.44 91 LEU B O 1
ATOM 1881 N N . PHE B 1 92 ? -5.883 -25.922 -9.008 1 97.81 92 PHE B N 1
ATOM 1882 C CA . PHE B 1 92 ? -5.992 -27.312 -8.578 1 97.81 92 PHE B CA 1
ATOM 1883 C C . PHE B 1 92 ? -7.309 -27.922 -9.047 1 97.81 92 PHE B C 1
ATOM 1885 O O . PHE B 1 92 ? -7.367 -29.109 -9.391 1 97.81 92 PHE B O 1
ATOM 1892 N N . ARG B 1 93 ? -8.328 -27.094 -9.055 1 97.88 93 ARG B N 1
ATOM 1893 C CA . ARG B 1 93 ? -9.633 -27.547 -9.508 1 97.88 93 ARG B CA 1
ATOM 1894 C C . ARG B 1 93 ? -9.625 -27.828 -11.008 1 97.88 93 ARG B C 1
ATOM 1896 O O . ARG B 1 93 ? -10.18 -28.844 -11.461 1 97.88 93 ARG B O 1
ATOM 1903 N N . THR B 1 94 ? -9.008 -27 -11.742 1 98 94 THR B N 1
ATOM 1904 C CA . THR B 1 94 ? -9.008 -27.078 -13.203 1 98 94 THR B CA 1
ATOM 1905 C C . THR B 1 94 ? -8.047 -28.156 -13.695 1 98 94 THR B C 1
ATOM 1907 O O . THR B 1 94 ? -8.281 -28.766 -14.734 1 98 94 THR B O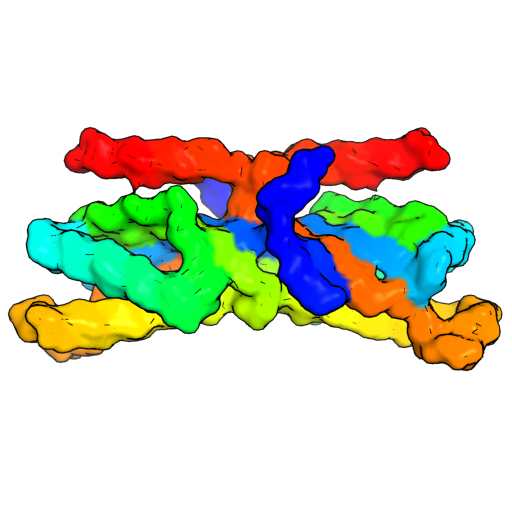 1
ATOM 1910 N N . PHE B 1 95 ? -6.941 -28.359 -12.914 1 97.88 95 PHE B N 1
ATOM 1911 C CA . PHE B 1 95 ? -5.91 -29.312 -13.328 1 97.88 95 PHE B CA 1
ATOM 1912 C C . PHE B 1 95 ? -5.645 -30.328 -12.227 1 97.88 95 PHE B C 1
ATOM 1914 O O . PHE B 1 95 ? -4.641 -30.234 -11.516 1 97.88 95 PHE B O 1
ATOM 1921 N N . PRO B 1 96 ? -6.332 -31.406 -12.258 1 96.69 96 PRO B N 1
ATOM 1922 C CA . PRO B 1 96 ? -6.148 -32.438 -11.227 1 96.69 96 PRO B CA 1
ATOM 1923 C C . PRO B 1 96 ? -4.742 -33.031 -11.227 1 96.69 96 PRO B C 1
ATOM 1925 O O . PRO B 1 96 ? -4.238 -33.438 -10.172 1 96.69 96 PRO B O 1
ATOM 1928 N N . GLN B 1 97 ? -4.133 -33.094 -12.352 1 95.94 97 GLN B N 1
ATOM 1929 C CA . GLN B 1 97 ? -2.775 -33.625 -12.43 1 95.94 97 GLN B CA 1
ATOM 1930 C C . GLN B 1 97 ? -1.797 -32.75 -11.656 1 95.94 97 GLN B C 1
ATOM 1932 O O . GLN B 1 97 ? -0.814 -33.219 -11.102 1 95.94 97 GLN B O 1
ATOM 1937 N N . LEU B 1 98 ? -2.037 -31.469 -11.703 1 96.25 98 LEU B N 1
ATOM 1938 C CA . LEU B 1 98 ? -1.218 -30.531 -10.945 1 96.25 98 LEU B CA 1
ATOM 1939 C C . LEU B 1 98 ? -1.379 -30.75 -9.445 1 96.25 98 LEU B C 1
ATOM 1941 O O . LEU B 1 98 ? -0.395 -30.73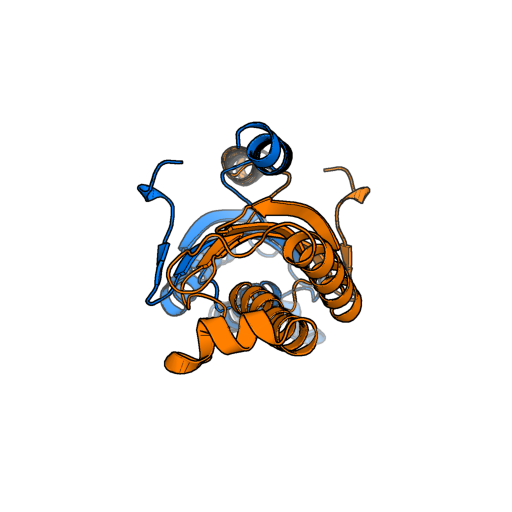4 -8.695 1 96.25 98 LEU B O 1
ATOM 1945 N N . LYS B 1 99 ? -2.613 -30.922 -9.047 1 95.19 99 LYS B N 1
ATOM 1946 C CA . LYS B 1 99 ? -2.902 -31.219 -7.648 1 95.19 99 LYS B CA 1
ATOM 1947 C C . LYS B 1 99 ? -2.188 -32.5 -7.199 1 95.19 99 LYS B C 1
ATOM 1949 O O . LYS B 1 99 ? -1.648 -32.562 -6.094 1 95.19 99 LYS B O 1
ATOM 1954 N N . GLN B 1 100 ? -2.225 -33.469 -8.047 1 96.19 100 GLN B N 1
ATOM 1955 C CA . GLN B 1 100 ? -1.562 -34.75 -7.75 1 96.19 100 GLN B CA 1
ATOM 1956 C C . GLN B 1 100 ? -0.055 -34.562 -7.609 1 96.19 100 GLN B C 1
ATOM 1958 O O . GLN B 1 100 ? 0.578 -35.188 -6.762 1 96.19 100 GLN B O 1
ATOM 1963 N N . PHE B 1 101 ? 0.478 -33.688 -8.484 1 94 101 PHE B N 1
ATOM 1964 C CA . PHE B 1 101 ? 1.906 -33.406 -8.438 1 94 101 PHE B CA 1
ATOM 1965 C C . PHE B 1 101 ? 2.305 -32.844 -7.078 1 94 101 PHE B C 1
ATOM 1967 O O . PHE B 1 101 ? 3.354 -33.219 -6.539 1 94 101 PHE B O 1
ATOM 1974 N N . TYR B 1 102 ? 1.447 -31.984 -6.508 1 95 102 TYR B N 1
ATOM 1975 C CA . TYR B 1 102 ? 1.737 -31.344 -5.23 1 95 102 TYR B CA 1
ATOM 1976 C C . TYR B 1 102 ? 1.062 -32.094 -4.082 1 95 102 TYR B C 1
ATOM 1978 O O . TYR B 1 102 ? 0.848 -31.516 -3.01 1 95 102 TYR B O 1
ATOM 1986 N N . ALA B 1 103 ? 0.65 -33.281 -4.188 1 90.62 103 ALA B N 1
ATOM 1987 C CA . ALA B 1 103 ? -0.169 -34.031 -3.25 1 90.62 103 ALA B CA 1
ATOM 1988 C C . ALA B 1 103 ? 0.519 -34.156 -1.894 1 90.62 103 ALA B C 1
ATOM 1990 O O . ALA B 1 103 ? -0.135 -34.094 -0.851 1 90.62 103 ALA B O 1
ATOM 1991 N N . ARG B 1 104 ? 1.846 -34.312 -1.834 1 90.31 104 ARG B N 1
ATOM 1992 C CA . ARG B 1 104 ? 2.57 -34.531 -0.583 1 90.31 104 ARG B CA 1
ATOM 1993 C C . ARG B 1 104 ? 2.541 -33.25 0.278 1 90.31 104 ARG B C 1
ATOM 1995 O O . ARG B 1 104 ? 2.367 -33.344 1.495 1 90.31 104 ARG B O 1
ATOM 2002 N N . CYS B 1 105 ? 2.611 -32.125 -0.312 1 90 105 CYS B N 1
ATOM 2003 C CA . CYS B 1 105 ? 2.639 -30.875 0.458 1 90 105 CYS B CA 1
ATOM 2004 C C . CYS B 1 105 ? 1.279 -30.188 0.427 1 90 105 CYS B C 1
ATOM 2006 O O . CYS B 1 105 ? 0.916 -29.484 1.369 1 90 105 CYS B O 1
ATOM 2008 N N . GLY B 1 106 ? 0.514 -30.344 -0.681 1 92 106 GLY B N 1
ATOM 2009 C CA . GLY B 1 106 ? -0.849 -29.859 -0.792 1 92 106 GLY B CA 1
ATOM 2010 C C . GLY B 1 106 ? -0.924 -28.359 -1.012 1 92 106 GLY B C 1
ATOM 2011 O O . GLY B 1 106 ? -1.976 -27.75 -0.807 1 92 106 GLY B O 1
ATOM 2012 N N . VAL B 1 107 ? 0.198 -27.766 -1.261 1 96.31 107 VAL B N 1
ATOM 2013 C CA . VAL B 1 107 ? 0.288 -26.312 -1.446 1 96.31 107 VAL B CA 1
ATOM 2014 C C . VAL B 1 107 ? 0.95 -26 -2.787 1 96.31 107 VAL B C 1
ATOM 2016 O O . VAL B 1 107 ? 2.018 -26.531 -3.096 1 96.31 107 VAL B O 1
ATOM 2019 N N . LEU B 1 108 ? 0.291 -25.203 -3.559 1 98.06 108 LEU B N 1
ATOM 2020 C CA . LEU B 1 108 ? 0.819 -24.891 -4.883 1 98.06 108 LEU B CA 1
ATOM 2021 C C . LEU B 1 108 ? 1.931 -23.844 -4.785 1 98.06 108 LEU B C 1
ATOM 2023 O O . LEU B 1 108 ? 3.006 -24.031 -5.359 1 98.06 108 LEU B O 1
ATOM 2027 N N . TRP B 1 109 ? 1.608 -22.797 -4.016 1 98.5 109 TRP B N 1
ATOM 2028 C CA . TRP B 1 109 ? 2.533 -21.672 -4.004 1 98.5 109 TRP B CA 1
ATOM 2029 C C . TRP B 1 109 ? 3.477 -21.75 -2.809 1 98.5 109 TRP B C 1
ATOM 2031 O O . TRP B 1 109 ? 3.068 -22.141 -1.713 1 98.5 109 TRP B O 1
ATOM 2041 N N . SER B 1 110 ? 4.754 -21.281 -3.043 1 97.5 110 SER B N 1
ATOM 2042 C CA . SER B 1 110 ? 5.633 -21 -1.909 1 97.5 110 SER B CA 1
ATOM 2043 C C . SER B 1 110 ? 5.02 -19.969 -0.969 1 97.5 110 SER B C 1
ATOM 2045 O O . SER B 1 110 ? 4.289 -19.078 -1.407 1 97.5 110 SER B O 1
ATOM 2047 N N . LYS B 1 111 ? 5.363 -20.062 0.287 1 96.5 111 LYS B N 1
ATOM 2048 C CA . LYS B 1 111 ? 4.902 -19.078 1.259 1 96.5 111 LYS B CA 1
ATOM 2049 C C . LYS B 1 111 ? 5.48 -17.703 0.959 1 96.5 111 LYS B C 1
ATOM 2051 O O . LYS B 1 111 ? 4.805 -16.688 1.144 1 96.5 111 LYS B O 1
ATOM 2056 N N . GLY B 1 112 ? 6.684 -17.703 0.546 1 97.38 112 GLY B N 1
ATOM 2057 C CA . GLY B 1 112 ? 7.418 -16.469 0.312 1 97.38 112 GLY B CA 1
ATOM 2058 C C . GLY B 1 112 ? 6.898 -15.695 -0.88 1 97.38 112 GLY B C 1
ATOM 2059 O O . GLY B 1 112 ? 6.379 -16.281 -1.834 1 97.38 112 GLY B O 1
ATOM 2060 N N . TYR B 1 113 ? 7.039 -14.438 -0.841 1 97.69 113 TYR B N 1
ATOM 2061 C CA . TYR B 1 113 ? 6.711 -13.555 -1.959 1 97.69 113 TYR B CA 1
ATOM 2062 C C . TYR B 1 113 ? 7.461 -12.234 -1.851 1 97.69 113 TYR B C 1
ATOM 2064 O O . TYR B 1 113 ? 8.031 -11.922 -0.802 1 97.69 113 TYR B O 1
ATOM 2072 N N . PHE B 1 114 ? 7.555 -11.578 -2.947 1 96.56 114 PHE B N 1
ATOM 2073 C CA . PHE B 1 114 ? 8.086 -10.227 -3.031 1 96.56 114 PHE B CA 1
ATOM 2074 C C . PHE B 1 114 ? 6.984 -9.227 -3.357 1 96.56 114 PHE B C 1
ATOM 2076 O O . PHE B 1 114 ? 6.117 -9.5 -4.188 1 96.56 114 PHE B O 1
ATOM 2083 N N . VAL B 1 115 ? 6.969 -8.117 -2.674 1 97.44 115 VAL B N 1
ATOM 2084 C CA . VAL B 1 115 ? 6.02 -7.062 -3.016 1 97.44 115 VAL B CA 1
ATOM 2085 C C . VAL B 1 115 ? 6.668 -5.695 -2.814 1 97.44 115 VAL B C 1
ATOM 2087 O O . VAL B 1 115 ? 7.32 -5.453 -1.797 1 97.44 115 VAL B O 1
ATOM 2090 N N . SER B 1 116 ? 6.516 -4.828 -3.773 1 95.12 116 SER B N 1
ATOM 2091 C CA . SER B 1 116 ? 7.023 -3.465 -3.664 1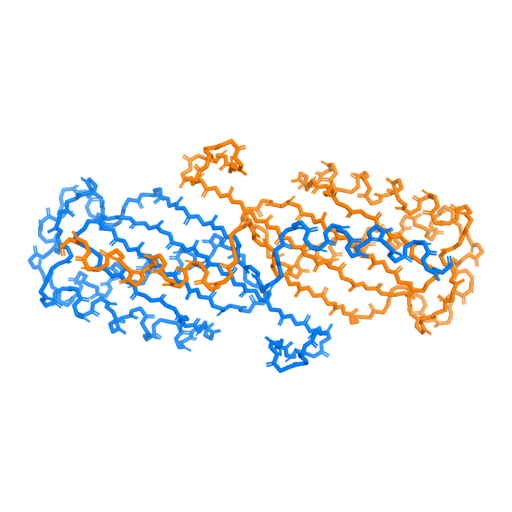 95.12 116 SER B CA 1
ATOM 2092 C C . SER B 1 116 ? 6.074 -2.469 -4.328 1 95.12 116 SER B C 1
ATOM 2094 O O . SER B 1 116 ? 5.336 -2.826 -5.246 1 95.12 116 SER B O 1
ATOM 2096 N N . THR B 1 117 ? 6.09 -1.285 -3.818 1 95.5 117 THR B N 1
ATOM 2097 C CA . THR B 1 117 ? 5.281 -0.233 -4.426 1 95.5 117 THR B CA 1
ATOM 2098 C C . THR B 1 117 ? 5.934 0.276 -5.711 1 95.5 117 THR B C 1
ATOM 2100 O O . THR B 1 117 ? 7.156 0.223 -5.855 1 95.5 117 THR B O 1
ATOM 2103 N N . VAL B 1 118 ? 5.141 0.669 -6.551 1 91.31 118 VAL B N 1
ATOM 2104 C CA . VAL B 1 118 ? 5.504 1.338 -7.797 1 91.31 118 VAL B CA 1
ATOM 2105 C C . VAL B 1 118 ? 4.762 2.67 -7.902 1 91.31 118 VAL B C 1
ATOM 2107 O O . VAL B 1 118 ? 3.586 2.764 -7.547 1 91.31 118 VAL B O 1
ATOM 2110 N N . GLY B 1 119 ? 5.41 3.668 -8.227 1 85.75 119 GLY B N 1
ATOM 2111 C CA . GLY B 1 119 ? 4.785 4.973 -8.391 1 85.75 119 GLY B CA 1
ATOM 2112 C C . GLY B 1 119 ? 5.105 5.625 -9.719 1 85.75 119 GLY B C 1
ATOM 2113 O O . GLY B 1 119 ? 6.051 5.23 -10.398 1 85.75 119 GLY B O 1
ATOM 2114 N N . HIS B 1 120 ? 4.238 6.453 -10.102 1 76.31 120 HIS B N 1
ATOM 2115 C CA . HIS B 1 120 ? 4.477 7.234 -11.312 1 76.31 120 HIS B CA 1
ATOM 2116 C C . HIS B 1 120 ? 5.723 8.102 -11.164 1 76.31 120 HIS B C 1
ATOM 2118 O O . HIS B 1 120 ? 6.504 8.242 -12.109 1 76.31 120 HIS B O 1
ATOM 2124 N N . ILE B 1 121 ? 5.762 8.664 -9.953 1 67.44 121 ILE B N 1
ATOM 2125 C CA . ILE B 1 121 ? 6.891 9.539 -9.648 1 67.44 121 ILE B CA 1
ATOM 2126 C C . ILE B 1 121 ? 7.949 8.758 -8.867 1 67.44 121 ILE B C 1
ATOM 2128 O O . ILE B 1 121 ? 7.621 7.953 -7.996 1 67.44 121 ILE B O 1
ATOM 2132 N N . SER B 1 122 ? 9.203 8.906 -9.32 1 67.62 122 SER B N 1
ATOM 2133 C CA . SER B 1 122 ? 10.305 8.227 -8.648 1 67.62 122 SER B CA 1
ATOM 2134 C C . SER B 1 122 ? 10.469 8.727 -7.215 1 67.62 122 SER B C 1
ATOM 2136 O O . SER B 1 122 ? 10.055 9.844 -6.891 1 67.62 122 SER B O 1
ATOM 2138 N N . GLU B 1 123 ? 11.07 7.965 -6.5 1 74 123 GLU B N 1
ATOM 2139 C CA . GLU B 1 123 ? 11.375 8.305 -5.113 1 74 123 GLU B CA 1
ATOM 2140 C C . GLU B 1 123 ? 12.156 9.609 -5.027 1 74 123 GLU B C 1
ATOM 2142 O O . GLU B 1 123 ? 11.82 10.484 -4.223 1 74 123 GLU B O 1
ATOM 2147 N N . ALA B 1 124 ? 13.164 9.727 -5.812 1 68.44 124 ALA B N 1
ATOM 2148 C CA . ALA B 1 124 ? 14.016 10.914 -5.785 1 68.44 124 ALA B CA 1
ATOM 2149 C C . ALA B 1 124 ? 13.203 12.18 -6.09 1 68.44 124 ALA B C 1
ATOM 2151 O O . ALA B 1 124 ? 13.422 13.219 -5.469 1 68.44 124 ALA B O 1
ATOM 2152 N N . THR B 1 125 ? 12.305 12.062 -6.988 1 68.94 125 THR B N 1
ATOM 2153 C CA . THR B 1 125 ? 11.484 13.203 -7.387 1 68.94 125 THR B CA 1
ATOM 2154 C C . THR B 1 125 ? 10.523 13.594 -6.266 1 68.94 125 THR B C 1
ATOM 2156 O O . THR B 1 125 ? 10.352 14.781 -5.984 1 68.94 125 THR B O 1
ATOM 2159 N N . VAL B 1 126 ? 10.016 12.664 -5.59 1 72.12 126 VAL B N 1
ATOM 2160 C CA . VAL B 1 126 ? 9.086 12.938 -4.5 1 72.12 126 VAL B CA 1
ATOM 2161 C C . VAL B 1 126 ? 9.812 13.641 -3.359 1 72.12 126 VAL B C 1
ATOM 2163 O O . VAL B 1 126 ? 9.312 14.617 -2.803 1 72.12 126 VAL B O 1
ATOM 2166 N N . ILE B 1 127 ? 10.977 13.203 -3.102 1 68.75 127 ILE B N 1
ATOM 2167 C CA . ILE B 1 127 ? 11.766 13.805 -2.031 1 68.75 127 ILE B CA 1
ATOM 2168 C C . ILE B 1 127 ? 12.094 15.258 -2.387 1 68.75 127 ILE B C 1
ATOM 2170 O O . ILE B 1 127 ? 11.914 16.156 -1.568 1 68.75 127 ILE B O 1
ATOM 2174 N N . ARG B 1 128 ? 12.539 15.453 -3.518 1 70.44 128 ARG B N 1
ATOM 2175 C CA . ARG B 1 128 ? 12.883 16.797 -3.967 1 70.44 128 ARG B CA 1
ATOM 2176 C C . ARG B 1 128 ? 11.672 17.719 -3.918 1 70.44 128 ARG B C 1
ATOM 2178 O O . ARG B 1 128 ? 11.773 18.875 -3.48 1 70.44 128 ARG B O 1
ATOM 2185 N N . TYR B 1 129 ? 10.547 17.172 -4.359 1 71.25 129 TYR B N 1
ATOM 2186 C CA . TYR B 1 129 ? 9.328 17.969 -4.383 1 71.25 129 TYR B CA 1
ATOM 2187 C C . TYR B 1 129 ? 8.922 18.391 -2.973 1 71.25 129 TYR B C 1
ATOM 2189 O O . TYR B 1 129 ? 8.586 19.562 -2.74 1 71.25 129 TYR B O 1
ATOM 2197 N N . ILE B 1 130 ? 9.039 17.547 -2.102 1 70.94 130 ILE B N 1
ATOM 2198 C CA . ILE B 1 130 ? 8.648 17.828 -0.725 1 70.94 130 ILE B CA 1
ATOM 2199 C C . ILE B 1 130 ? 9.625 18.828 -0.108 1 70.94 130 ILE B C 1
ATOM 2201 O O . ILE B 1 130 ? 9.211 19.766 0.574 1 70.94 130 ILE B O 1
ATOM 2205 N N . GLU B 1 131 ? 10.852 18.656 -0.416 1 70.44 131 GLU B N 1
ATOM 2206 C CA . GLU B 1 131 ? 11.867 19.547 0.148 1 70.44 131 GLU B CA 1
ATOM 2207 C C . GLU B 1 131 ? 11.797 20.938 -0.47 1 70.44 131 GLU B C 1
ATOM 2209 O O . GLU B 1 131 ? 12.078 21.938 0.197 1 70.44 131 GLU B O 1
ATOM 2214 N N . GLU B 1 132 ? 11.445 21.016 -1.72 1 70.38 132 GLU B N 1
ATOM 2215 C CA . GLU B 1 132 ? 11.328 22.297 -2.42 1 70.38 132 GLU B CA 1
ATOM 2216 C C . GLU B 1 132 ? 10.086 23.062 -1.965 1 70.38 132 GLU B C 1
ATOM 2218 O O . GLU B 1 132 ? 10.039 24.297 -2.064 1 70.38 132 GLU B O 1
ATOM 2223 N N . GLN B 1 133 ? 9.023 22.406 -1.694 1 66 133 GLN B N 1
ATOM 2224 C CA . GLN B 1 133 ? 7.824 23.094 -1.22 1 66 133 GLN B CA 1
ATOM 2225 C C . GLN B 1 133 ? 8.133 23.938 0.017 1 66 133 GLN B C 1
ATOM 2227 O O . GLN B 1 133 ? 7.488 24.969 0.252 1 66 133 GLN B O 1
ATOM 2232 N N . LYS B 1 134 ? 9.086 23.672 0.78 1 60.19 134 LYS B N 1
ATOM 2233 C CA . LYS B 1 134 ? 9.492 24.5 1.902 1 60.19 134 LYS B CA 1
ATOM 2234 C C . LYS B 1 134 ? 10.062 25.828 1.415 1 60.19 134 LYS B C 1
ATOM 2236 O O . LYS B 1 134 ? 9.82 26.875 2.023 1 60.19 134 LYS B O 1
ATOM 2241 N N . ASN B 1 135 ? 10.812 25.656 0.359 1 53.66 135 ASN B N 1
ATOM 2242 C CA . ASN B 1 135 ? 11.539 26.844 -0.081 1 53.66 135 ASN B CA 1
ATOM 2243 C C . ASN B 1 135 ? 10.625 27.844 -0.78 1 53.66 135 ASN B C 1
ATOM 2245 O O . ASN B 1 135 ? 10.961 29.016 -0.902 1 53.66 135 ASN B O 1
ATOM 2249 N N . ASN B 1 136 ? 9.68 27.297 -1.426 1 46.81 136 ASN B N 1
ATOM 2250 C CA . ASN B 1 136 ? 8.883 28.234 -2.193 1 46.81 136 ASN B CA 1
ATOM 2251 C C . ASN B 1 136 ? 7.867 28.969 -1.312 1 46.81 136 ASN B C 1
ATOM 2253 O O . ASN B 1 136 ? 7.191 29.891 -1.766 1 46.81 136 ASN B O 1
ATOM 2257 N N . ASP B 1 137 ? 7.484 28.5 -0.241 1 42.62 137 ASP B N 1
ATOM 2258 C CA . ASP B 1 137 ? 6.652 29.406 0.532 1 42.62 137 ASP B CA 1
ATOM 2259 C C . ASP B 1 137 ? 7.488 30.203 1.534 1 42.62 137 ASP B C 1
ATOM 2261 O O . ASP B 1 137 ? 8.398 29.656 2.162 1 42.62 137 ASP B O 1
#